Protein AF-0000000079719256 (afdb_homodimer)

Foldseek 3Di:
DDDDPLVVLLVLLLVLLVVQLVVLCCCLPPVLVPQVPPALLSSLVVLLVVLVVCPDPVNCCSLCVNLVSLVVNCVVCVVPDPQQNVLSVQLNVLSCVQAVVLCVPFQVVLSVVSNPDDSVPDDSVRSVVNCVVRNPRNSVSSVSNNVSSVSSSVSSVSSVVVCVVVVPD/DDDDPLVVLLVLLLVLLVVQLVVLCCCLPPVLVPQVPPALLSSLVVLLVVVVVCPDPVNCCSLCVNLVSLVVNCVVCVVPDDQQNVLSVQLNVLSCVQAVVLCVVFQVVLSVVSNPDDSVPDDSVRSVVNCVVRNVRNSVSSVSNNVSSVSSSVSSVSSVVVCVVVVPD

Sequence (33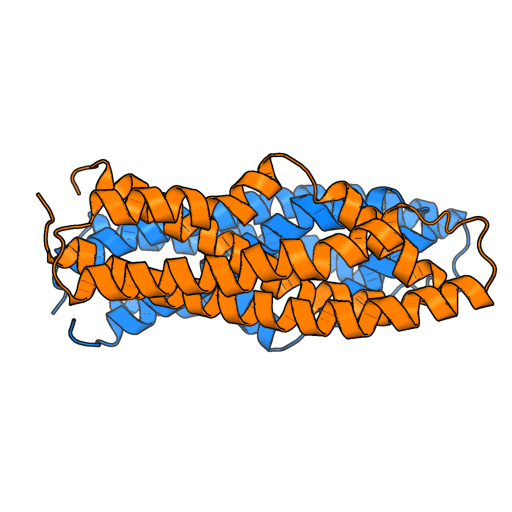8 aa):
MEITIENIGITALILLTGLSAGLCFTWSNAITPGIGRLNDPGYLMSFQQMNRAIINPLFLLVFFGPSIVGAINLYLFKNAPSPLIWPLILGIAIYFFGVVLVTIFGNVPLNEVLDKTDLNSASIEELRQLRERFEVKWNRLHLIRTLSSIISFLLLLIGLFQVSKYNIQMEITIENIGITALILLTGLSAGLCFTWSNAITPGIGRLNDPGYLMSFQQMNRAIINPLFLLVFFGPSIVGAINLYLFKNAPSPLIWPLILGIAIYFFGVVLVTIFGNVPLNEVLDKTDLNSASIEELRQLRERFEVKWNRLHLIRTLSSIISFLLLLIGLFQVSKYNIQ

Nearest PDB structures (foldseek):
  8w6e-assembly1_A  TM=5.515E-01  e=3.244E-01  artificial sequences
  5gtm-assembly1_A  TM=2.449E-01  e=1.627E+00  Homo sapiens
  6h2d-assembly1_R  TM=2.480E-01  e=3.161E+00  Aeromonas hydrophila subsp. hydrophila AL09-71
  3ljb-assembly1_A  TM=2.211E-01  e=4.201E+00  Homo sapiens
  8w6e-assembly1_A  TM=5.523E-01  e=5.847E-01  artificial sequences

Organism: NCBI:txid616991

Solvent-accessible surface area (backbone atoms only — not comparable to full-atom values): 16582 Å² total; per-residue (Å²): 129,85,87,42,70,64,57,51,40,52,50,51,26,49,52,24,28,21,31,35,20,6,32,37,42,37,42,68,53,14,46,53,61,7,32,61,71,45,56,56,67,54,28,51,52,43,50,43,33,22,57,59,39,36,70,42,72,70,43,49,46,34,63,51,31,26,48,56,44,30,56,52,42,50,62,74,39,64,86,47,58,66,78,30,38,48,33,42,52,51,17,36,48,35,29,36,57,33,30,51,47,42,35,66,73,45,46,46,57,54,49,50,56,54,62,70,51,61,71,88,78,50,50,74,65,54,42,47,53,50,46,66,70,37,51,62,58,45,50,54,55,45,49,45,24,24,53,24,23,45,52,16,35,51,32,37,53,58,17,50,48,38,50,33,60,56,59,76,123,129,86,88,42,72,63,58,50,40,53,50,51,25,49,52,25,28,20,31,35,20,7,32,36,40,36,41,67,54,14,44,53,60,6,31,62,72,44,56,56,68,54,29,52,52,41,50,43,32,21,56,59,39,36,68,42,72,68,44,51,47,34,64,51,30,27,48,56,43,32,54,52,42,49,62,75,38,64,85,49,58,66,78,31,37,50,33,42,53,52,17,38,48,37,29,38,56,33,33,52,46,42,34,66,74,46,46,45,58,54,50,50,55,54,61,71,49,62,71,89,78,48,51,74,66,53,41,47,52,49,46,65,70,38,52,62,58,45,49,54,56,45,48,45,25,23,53,24,23,46,52,17,35,52,31,38,54,56,17,50,49,37,52,32,60,56,60,78,124

Secondary structure (DSSP, 8-state):
----HHHHHHHHHHHHHHHHHHHHHHIIIIIHHHHTTS-HHHHHHHHHHHHHHH-SHHHHHHHHHHHHHHHHHHHHTTTS-HHHHHHHHHHHHHHIIIIIIHIIIIIHHHHHHHHHS-TTT--HHHHHHHHHHHHHHHHHHHHHHHHHHHHHHHHHHHHHHHHHHTT--/----HHHHHHHHHHHHHHHHHHHHHHIIIIIHHHHTTS-HHHHHHHHHHHHHHH-SHHHHHHHHHHHHHHHHHHHHTTTS-HHHHHHHHHHHHHHIIIIIIHIIIIIHHHHHHHHHS-TTT--HHHHHHHHHHHHHHHHHHHHHHHHHHHHHHHHHHHHHHHHHHTT--

pLDDT: mean 95.0, std 9.0, range [42.38, 98.94]

Structure (mmCIF, N/CA/C/O backbone):
data_AF-0000000079719256-model_v1
#
loop_
_entity.id
_entity.type
_entity.pdbx_description
1 polymer 'Membrane protein'
#
loop_
_atom_site.group_PDB
_atom_site.id
_atom_site.type_symbol
_atom_site.label_atom_id
_atom_site.label_alt_id
_atom_site.label_comp_id
_atom_site.label_asym_id
_atom_site.label_entity_id
_atom_site.label_seq_id
_atom_site.pdbx_PDB_ins_code
_atom_site.Cartn_x
_atom_site.Cartn_y
_atom_site.Cartn_z
_atom_site.occupancy
_atom_site.B_iso_or_equiv
_atom_site.auth_seq_id
_atom_site.auth_comp_id
_atom_site.auth_asym_id
_atom_site.auth_atom_id
_atom_site.pdbx_PDB_model_num
ATOM 1 N N . MET A 1 1 ? 4.227 21.359 20.156 1 56.03 1 MET A N 1
ATOM 2 C CA . MET A 1 1 ? 2.795 21.203 19.906 1 56.03 1 MET A CA 1
ATOM 3 C C . MET A 1 1 ? 2.115 20.438 21.031 1 56.03 1 MET A C 1
ATOM 5 O O . MET A 1 1 ? 2.617 19.406 21.484 1 56.03 1 MET A O 1
ATOM 9 N N . GLU A 1 2 ? 1.204 21.047 21.703 1 67.06 2 GLU A N 1
ATOM 10 C CA . GLU A 1 2 ? 0.443 20.328 22.734 1 67.06 2 GLU A CA 1
ATOM 11 C C . GLU A 1 2 ? -0.295 19.141 22.141 1 67.06 2 GLU A C 1
ATOM 13 O O . GLU A 1 2 ? -0.839 19.219 21.047 1 67.06 2 GLU A O 1
ATOM 18 N N . ILE A 1 3 ? 0.015 17.984 22.688 1 80.06 3 ILE A N 1
ATOM 19 C CA . ILE A 1 3 ? -0.66 16.75 22.281 1 80.06 3 ILE A CA 1
ATOM 20 C C . ILE A 1 3 ? -2.104 16.766 22.781 1 80.06 3 ILE A C 1
ATOM 22 O O . ILE A 1 3 ? -2.354 16.766 23.984 1 80.06 3 ILE A O 1
ATOM 26 N N . THR A 1 4 ? -3.037 16.984 21.891 1 86.75 4 THR A N 1
ATOM 27 C CA . THR A 1 4 ? -4.465 16.938 22.188 1 86.75 4 THR A CA 1
ATOM 28 C C . THR A 1 4 ? -5.117 15.719 21.547 1 86.75 4 THR A C 1
ATOM 30 O O . THR A 1 4 ? -4.504 15.047 20.719 1 86.75 4 THR A O 1
ATOM 33 N N . ILE A 1 5 ? -6.277 15.414 22 1 91.06 5 ILE A N 1
ATOM 34 C CA . ILE A 1 5 ? -7.031 14.297 21.453 1 91.06 5 ILE A CA 1
ATOM 35 C C . ILE A 1 5 ? -7.336 14.555 19.984 1 91.06 5 ILE A C 1
ATOM 37 O O . ILE A 1 5 ? -7.355 13.633 19.172 1 91.06 5 ILE A O 1
ATOM 41 N N . GLU A 1 6 ? -7.531 15.797 19.625 1 88.62 6 GLU A N 1
ATOM 42 C CA . GLU A 1 6 ? -7.793 16.188 18.25 1 88.62 6 GLU A CA 1
ATOM 43 C C . GLU A 1 6 ? -6.582 15.922 17.359 1 88.62 6 GLU A C 1
ATOM 45 O O . GLU A 1 6 ? -6.719 15.406 16.25 1 88.62 6 GLU A O 1
ATOM 50 N N . ASN A 1 7 ? -5.395 16.234 17.891 1 87.56 7 ASN A N 1
ATOM 51 C CA . ASN A 1 7 ? -4.168 16 17.125 1 87.56 7 ASN A CA 1
ATOM 52 C C . ASN A 1 7 ? -3.891 14.516 16.938 1 87.56 7 ASN A C 1
ATOM 54 O O . ASN A 1 7 ? -3.473 14.094 15.859 1 87.56 7 ASN A O 1
ATOM 58 N N . ILE A 1 8 ? -4.16 13.836 17.938 1 92.38 8 ILE A N 1
ATOM 59 C CA . ILE A 1 8 ? -3.959 12.391 17.891 1 92.38 8 ILE A CA 1
ATOM 60 C C . ILE A 1 8 ? -4.949 11.766 16.906 1 92.38 8 ILE A C 1
ATOM 62 O O . ILE A 1 8 ? -4.574 10.914 16.094 1 92.38 8 ILE A O 1
ATOM 66 N N . GLY A 1 9 ? -6.191 12.227 17.031 1 93.88 9 GLY A N 1
ATOM 67 C CA . GLY A 1 9 ? -7.234 11.703 16.156 1 93.88 9 GLY A CA 1
ATOM 68 C C . GLY A 1 9 ? -6.965 11.945 14.68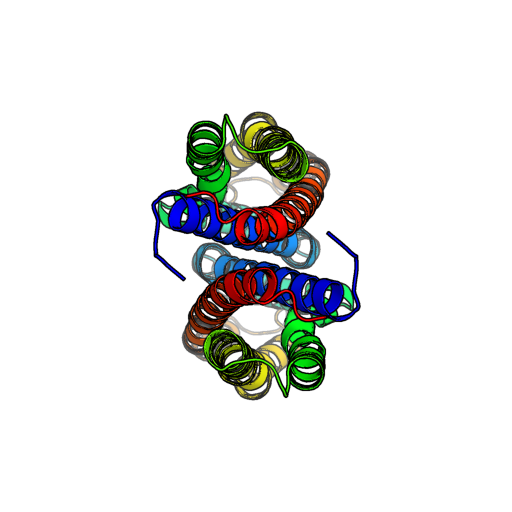8 1 93.88 9 GLY A C 1
ATOM 69 O O . GLY A 1 9 ? -7.078 11.023 13.867 1 93.88 9 GLY A O 1
ATOM 70 N N . ILE A 1 10 ? -6.586 13.133 14.352 1 93.56 10 ILE A N 1
ATOM 71 C CA . ILE A 1 10 ? -6.391 13.477 12.953 1 93.56 10 ILE A CA 1
ATOM 72 C C . ILE A 1 10 ? -5.129 12.789 12.422 1 93.56 10 ILE A C 1
ATOM 74 O O . ILE A 1 10 ? -5.074 12.398 11.258 1 93.56 10 ILE A O 1
ATOM 78 N N . THR A 1 11 ? -4.109 12.695 13.281 1 94.31 11 THR A N 1
ATOM 79 C CA . THR A 1 11 ? -2.9 11.977 12.891 1 94.31 11 THR A CA 1
ATOM 80 C C . THR A 1 11 ? -3.213 10.523 12.578 1 94.31 11 THR A C 1
ATOM 82 O O . THR A 1 11 ? -2.773 9.992 11.555 1 94.31 11 THR A O 1
ATOM 85 N N . ALA A 1 12 ? -3.969 9.898 13.453 1 97.19 12 ALA A N 1
ATOM 86 C CA . ALA A 1 12 ? -4.355 8.508 13.242 1 97.19 12 ALA A CA 1
ATOM 87 C C . ALA A 1 12 ? -5.168 8.352 11.961 1 97.19 12 ALA A C 1
ATOM 89 O O . ALA A 1 12 ? -4.969 7.391 11.211 1 97.19 12 ALA A O 1
ATOM 90 N N . LEU A 1 13 ? -6.059 9.289 11.75 1 98.25 13 LEU A N 1
ATOM 91 C CA . LEU A 1 13 ? -6.902 9.258 10.562 1 98.25 13 LEU A CA 1
ATOM 92 C C . LEU A 1 13 ? -6.062 9.336 9.297 1 98.25 13 LEU A C 1
ATOM 94 O O . LEU A 1 13 ? -6.246 8.539 8.375 1 98.25 13 LEU A O 1
ATOM 98 N N . ILE A 1 14 ? -5.129 10.211 9.234 1 98.19 14 ILE A N 1
ATOM 99 C CA . ILE A 1 14 ? -4.316 10.422 8.039 1 98.19 14 ILE A CA 1
ATOM 100 C C . ILE A 1 14 ? -3.344 9.258 7.867 1 98.19 14 ILE A C 1
ATOM 102 O O . ILE A 1 14 ? -3.119 8.789 6.746 1 98.19 14 ILE A O 1
ATOM 106 N N . LEU A 1 15 ? -2.826 8.773 8.961 1 98.5 15 LEU A N 1
ATOM 107 C CA . LEU A 1 15 ? -1.933 7.617 8.914 1 98.5 15 LEU A CA 1
ATOM 108 C C . LEU A 1 15 ? -2.641 6.406 8.312 1 98.5 15 LEU A C 1
ATOM 110 O O . LEU A 1 15 ? -2.125 5.781 7.383 1 98.5 15 LEU A O 1
ATOM 114 N N . LEU A 1 16 ? -3.783 6.121 8.805 1 98.88 16 LEU A N 1
ATOM 115 C CA . LEU A 1 16 ? -4.52 4.945 8.352 1 98.88 16 LEU A CA 1
ATOM 116 C C . LEU A 1 16 ? -4.988 5.121 6.91 1 98.88 16 LEU A C 1
ATOM 118 O O . LEU A 1 16 ? -4.949 4.176 6.121 1 98.88 16 LEU A O 1
ATOM 122 N N . THR A 1 17 ? -5.41 6.316 6.594 1 98.94 17 THR A N 1
ATOM 123 C CA . THR A 1 17 ? -5.867 6.578 5.234 1 98.94 17 THR A CA 1
ATOM 124 C C . THR A 1 17 ? -4.711 6.461 4.246 1 98.94 17 THR A C 1
ATOM 126 O O . THR A 1 17 ? -4.871 5.91 3.154 1 98.94 17 THR A O 1
ATOM 129 N N . GLY A 1 18 ? -3.559 6.973 4.613 1 98.94 18 GLY A N 1
ATOM 130 C CA . GLY A 1 18 ? -2.389 6.863 3.758 1 98.94 18 GLY A CA 1
ATOM 131 C C . GLY A 1 18 ? -1.945 5.43 3.529 1 98.94 18 GLY A C 1
ATOM 132 O O . GLY A 1 18 ? -1.622 5.047 2.402 1 98.94 18 GLY A O 1
ATOM 133 N N . LEU A 1 19 ? -1.936 4.66 4.559 1 98.94 19 LEU A N 1
ATOM 134 C CA . LEU A 1 19 ? -1.592 3.248 4.43 1 98.94 19 LEU A CA 1
ATOM 135 C C . LEU A 1 19 ? -2.578 2.529 3.516 1 98.94 19 LEU A C 1
ATOM 137 O O . LEU A 1 19 ? -2.178 1.72 2.678 1 98.94 19 LEU A O 1
ATOM 141 N N . SER A 1 20 ? -3.83 2.889 3.658 1 98.94 20 SER A N 1
ATOM 142 C CA . SER A 1 20 ? -4.859 2.26 2.838 1 98.94 20 SER A CA 1
ATOM 143 C C . SER A 1 20 ? -4.734 2.676 1.377 1 98.94 20 SER A C 1
ATOM 145 O O . SER A 1 20 ? -4.949 1.866 0.473 1 98.94 20 SER A O 1
ATOM 147 N N . ALA A 1 21 ? -4.449 3.92 1.177 1 98.94 21 ALA A N 1
ATOM 148 C CA . ALA A 1 21 ? -4.246 4.398 -0.189 1 98.94 21 ALA A CA 1
ATOM 149 C C . ALA A 1 21 ? -3.07 3.684 -0.851 1 98.94 21 ALA A C 1
ATOM 151 O O . ALA A 1 21 ? -3.148 3.301 -2.02 1 98.94 21 ALA A O 1
ATOM 152 N N . GLY A 1 22 ? -2.01 3.48 -0.109 1 98.94 22 GLY A N 1
ATOM 153 C CA . GLY A 1 22 ? -0.878 2.723 -0.621 1 98.94 22 GLY A CA 1
ATOM 154 C C . GLY A 1 22 ? -1.21 1.269 -0.9 1 98.94 22 GLY A C 1
ATOM 155 O O . GLY A 1 22 ? -0.711 0.688 -1.865 1 98.94 22 GLY A O 1
ATOM 156 N N . LEU A 1 23 ? -1.979 0.734 -0.035 1 98.88 23 LEU A N 1
ATOM 157 C CA . LEU A 1 23 ? -2.439 -0.636 -0.228 1 98.88 23 LEU A CA 1
ATOM 158 C C . LEU A 1 23 ? -3.223 -0.768 -1.531 1 98.88 23 LEU A C 1
ATOM 160 O O . LEU A 1 23 ? -2.947 -1.659 -2.338 1 98.88 23 LEU A O 1
ATOM 164 N N . CYS A 1 24 ? -4.168 0.131 -1.755 1 98.94 24 CYS A N 1
ATOM 165 C CA . CYS A 1 24 ? -4.965 0.093 -2.977 1 98.94 24 CYS A CA 1
ATOM 166 C C . CYS A 1 24 ? -4.098 0.348 -4.203 1 98.94 24 CYS A C 1
ATOM 168 O O . CYS A 1 24 ? -4.242 -0.328 -5.223 1 98.94 24 CYS A O 1
ATOM 170 N N . PHE A 1 25 ? -3.217 1.257 -4.074 1 98.94 25 PHE A N 1
ATOM 171 C CA . PHE A 1 25 ? -2.279 1.556 -5.148 1 98.94 25 PHE A CA 1
ATOM 172 C C . PHE A 1 25 ? -1.471 0.318 -5.523 1 98.94 25 PHE A C 1
ATOM 174 O O . PHE A 1 25 ? -1.259 0.041 -6.703 1 98.94 25 PHE A O 1
ATOM 181 N N . THR A 1 26 ? -1.037 -0.415 -4.559 1 98.81 26 THR A N 1
ATOM 182 C CA . THR A 1 26 ? -0.184 -1.58 -4.766 1 98.81 26 THR A CA 1
ATOM 183 C C . THR A 1 26 ? -0.924 -2.658 -5.555 1 98.81 26 THR A C 1
ATOM 185 O O . THR A 1 26 ? -0.369 -3.246 -6.484 1 98.81 26 THR A O 1
ATOM 188 N N . TRP A 1 27 ? -2.158 -2.902 -5.18 1 98.81 27 TRP A N 1
ATOM 189 C CA . TRP A 1 27 ? -2.936 -3.906 -5.898 1 98.81 27 TRP A CA 1
ATOM 190 C C . TRP A 1 27 ? -3.115 -3.514 -7.359 1 98.81 27 TRP A C 1
ATOM 192 O O . TRP A 1 27 ? -2.896 -4.328 -8.258 1 98.81 27 TRP A O 1
ATOM 202 N N . SER A 1 28 ? -3.389 -2.268 -7.609 1 98.56 28 SER A N 1
ATOM 203 C CA . SER A 1 28 ? -3.646 -1.774 -8.961 1 98.56 28 SER A CA 1
ATOM 204 C C . SER A 1 28 ? -2.361 -1.703 -9.773 1 98.56 28 SER A C 1
ATOM 206 O O . SER A 1 28 ? -2.371 -1.959 -10.984 1 98.56 28 SER A O 1
ATOM 208 N N . ASN A 1 29 ? -1.306 -1.373 -9.117 1 98.31 29 ASN A N 1
ATOM 209 C CA . ASN A 1 29 ? -0.072 -1.057 -9.828 1 98.31 29 ASN A CA 1
ATOM 210 C C . ASN A 1 29 ? 0.787 -2.299 -10.039 1 98.31 29 ASN A C 1
ATOM 212 O O . ASN A 1 29 ? 1.553 -2.371 -11.008 1 98.31 29 ASN A O 1
ATOM 216 N N . ALA A 1 30 ? 0.627 -3.264 -9.172 1 98.62 30 ALA A N 1
ATOM 217 C CA . ALA A 1 30 ? 1.63 -4.328 -9.203 1 98.62 30 ALA A CA 1
ATOM 218 C C . ALA A 1 30 ? 0.973 -5.703 -9.156 1 98.62 30 ALA A C 1
ATOM 220 O O . ALA A 1 30 ? 1.305 -6.582 -9.953 1 98.62 30 ALA A O 1
ATOM 221 N N . ILE A 1 31 ? 0.006 -5.898 -8.258 1 98.88 31 ILE A N 1
ATOM 222 C CA . ILE A 1 31 ? -0.461 -7.246 -7.949 1 98.88 31 ILE A CA 1
ATOM 223 C C . ILE A 1 31 ? -1.306 -7.773 -9.109 1 98.88 31 ILE A C 1
ATOM 225 O O . ILE A 1 31 ? -0.951 -8.773 -9.734 1 98.88 31 ILE A O 1
ATOM 229 N N . THR A 1 32 ? -2.357 -7.059 -9.453 1 98.81 32 THR A N 1
ATOM 230 C CA . THR A 1 32 ? -3.275 -7.582 -10.461 1 98.81 32 THR A CA 1
ATOM 231 C C . THR A 1 32 ? -2.621 -7.59 -11.844 1 98.81 32 THR A C 1
ATOM 233 O O . THR A 1 32 ? -2.76 -8.555 -12.594 1 98.81 32 THR A O 1
ATOM 236 N N . PRO A 1 33 ? -1.841 -6.535 -12.188 1 98.75 33 PRO A N 1
ATOM 237 C CA . PRO A 1 33 ? -1.154 -6.664 -13.477 1 98.75 33 PRO A CA 1
ATOM 238 C C . PRO A 1 33 ? -0.089 -7.758 -13.469 1 98.75 33 PRO A C 1
ATOM 240 O O . PRO A 1 33 ? 0.192 -8.359 -14.516 1 98.75 33 PRO A O 1
ATOM 243 N N . GLY A 1 34 ? 0.511 -8.016 -12.32 1 98.81 34 GLY A N 1
ATOM 244 C CA . GLY A 1 34 ? 1.536 -9.039 -12.219 1 98.81 34 GLY A CA 1
ATOM 245 C C . GLY A 1 34 ? 0.989 -10.445 -12.367 1 98.81 34 GLY A C 1
ATOM 246 O O . GLY A 1 34 ? 1.296 -11.141 -13.344 1 98.81 34 GLY A O 1
ATOM 247 N N . ILE A 1 35 ? 0.041 -10.758 -11.516 1 98.81 35 ILE A N 1
ATOM 248 C CA . ILE A 1 35 ? -0.479 -12.117 -11.57 1 98.81 35 ILE A CA 1
ATOM 249 C C . ILE A 1 35 ? -1.424 -12.258 -12.766 1 98.81 35 ILE A C 1
ATOM 251 O O . ILE A 1 35 ? -1.753 -13.375 -13.172 1 98.81 35 ILE A O 1
ATOM 255 N N . GLY A 1 36 ? -1.845 -11.133 -13.312 1 98.75 36 GLY A N 1
ATOM 256 C CA . GLY A 1 36 ? -2.639 -11.18 -14.531 1 98.75 36 GLY A CA 1
ATOM 257 C C . GLY A 1 36 ? -1.919 -11.836 -15.688 1 98.75 36 GLY A C 1
ATOM 258 O O . GLY A 1 36 ? -2.553 -12.281 -16.641 1 98.75 36 GLY A O 1
ATOM 259 N N . ARG A 1 37 ? -0.641 -12 -15.594 1 98.31 37 ARG A N 1
ATOM 260 C CA . ARG A 1 37 ? 0.177 -12.578 -16.656 1 98.31 37 ARG A CA 1
ATOM 261 C C . ARG A 1 37 ? 0.294 -14.094 -16.5 1 98.31 37 ARG A C 1
ATOM 263 O O . ARG A 1 37 ? 0.812 -14.773 -17.391 1 98.31 37 ARG A O 1
ATOM 270 N N . LEU A 1 38 ? -0.234 -14.609 -15.43 1 98.56 38 LEU A N 1
ATOM 271 C CA . LEU A 1 38 ? -0.186 -16.047 -15.188 1 98.56 38 LEU A CA 1
ATOM 272 C C . LEU A 1 38 ? -1.325 -16.75 -15.914 1 98.56 38 LEU A C 1
ATOM 274 O O . LEU A 1 38 ? -2.273 -16.109 -16.375 1 98.56 38 LEU A O 1
ATOM 278 N N . ASN A 1 39 ? -1.174 -18.109 -16.016 1 98.31 39 ASN A N 1
ATOM 279 C CA . ASN A 1 39 ? -2.312 -18.891 -16.5 1 98.31 39 ASN A CA 1
ATOM 280 C C . ASN A 1 39 ? -3.465 -18.875 -15.5 1 98.31 39 ASN A C 1
ATOM 282 O O . ASN A 1 39 ? -3.33 -18.344 -14.398 1 98.31 39 ASN A O 1
ATOM 286 N N . ASP A 1 40 ? -4.574 -19.406 -15.875 1 98.62 40 ASP A N 1
ATOM 287 C CA . ASP A 1 40 ? -5.789 -19.297 -15.07 1 98.62 40 ASP A CA 1
ATOM 288 C C . ASP A 1 40 ? -5.57 -19.875 -13.672 1 98.62 40 ASP A C 1
ATOM 290 O O . ASP A 1 40 ? -5.879 -19.219 -12.672 1 98.62 40 ASP A O 1
ATOM 294 N N . PRO A 1 41 ? -4.969 -21.078 -13.562 1 98.12 41 PRO A N 1
ATOM 295 C CA . PRO A 1 41 ? -4.75 -21.594 -12.211 1 98.12 41 PRO A CA 1
ATOM 296 C C . PRO A 1 41 ? -3.816 -20.719 -11.391 1 98.12 41 PRO A C 1
ATOM 298 O O . PRO A 1 41 ? -4.066 -20.484 -10.203 1 98.12 41 PRO A O 1
ATOM 301 N N . GLY A 1 42 ? -2.744 -20.281 -12 1 98.44 42 GLY A N 1
ATOM 302 C CA . GLY A 1 42 ? -1.794 -19.422 -11.305 1 98.44 42 GLY A CA 1
ATOM 303 C C . GLY A 1 42 ? -2.406 -18.141 -10.805 1 98.44 42 GLY A C 1
ATOM 304 O O . GLY A 1 42 ? -2.166 -17.734 -9.664 1 98.44 42 GLY A O 1
ATOM 305 N N . TYR A 1 43 ? -3.184 -17.531 -11.672 1 98.88 43 TYR A N 1
ATOM 306 C CA . TYR A 1 43 ? -3.869 -16.297 -11.312 1 98.88 43 TYR A CA 1
ATOM 307 C C . TYR A 1 43 ? -4.805 -16.516 -10.133 1 98.88 43 TYR A C 1
ATOM 309 O O . TYR A 1 43 ? -4.73 -15.812 -9.125 1 98.88 43 TYR A O 1
ATOM 317 N N . LEU A 1 44 ? -5.621 -17.469 -10.258 1 98.88 44 LEU A N 1
ATOM 318 C CA . LEU A 1 44 ? -6.688 -17.688 -9.281 1 98.88 44 LEU A CA 1
ATOM 319 C C . LEU A 1 44 ? -6.113 -18.156 -7.949 1 98.88 44 LEU A C 1
ATOM 321 O O . LEU A 1 44 ? -6.551 -17.703 -6.887 1 98.88 44 LEU A O 1
ATOM 325 N N . MET A 1 45 ? -5.098 -19.031 -8 1 98.75 45 MET A N 1
ATOM 326 C CA . MET A 1 45 ? -4.512 -19.547 -6.766 1 98.75 45 MET A CA 1
ATOM 327 C C . MET A 1 45 ? -3.764 -18.438 -6.02 1 98.75 45 MET A C 1
ATOM 329 O O . MET A 1 45 ? -3.861 -18.344 -4.797 1 98.75 45 MET A O 1
ATOM 333 N N . SER A 1 46 ? -3.037 -17.688 -6.777 1 98.88 46 SER A N 1
ATOM 334 C CA . SER A 1 46 ? -2.318 -16.578 -6.156 1 98.88 46 SER A CA 1
ATOM 335 C C . SER A 1 46 ? -3.281 -15.594 -5.492 1 98.88 46 SER A C 1
ATOM 337 O O . SER A 1 46 ? -3.078 -15.195 -4.344 1 98.88 46 SER A O 1
ATOM 339 N N . PHE A 1 47 ? -4.328 -15.25 -6.215 1 98.88 47 PHE A N 1
ATOM 340 C CA . PHE A 1 47 ? -5.297 -14.289 -5.707 1 98.88 47 PHE A CA 1
ATOM 341 C C . PHE A 1 47 ? -6.016 -14.836 -4.48 1 98.88 47 PHE A C 1
ATOM 343 O O . PHE A 1 47 ? -6.172 -14.133 -3.477 1 98.88 47 PHE A O 1
ATOM 350 N N . GLN A 1 48 ? -6.418 -16.031 -4.57 1 98.81 48 GLN A N 1
ATOM 351 C CA . GLN A 1 48 ? -7.148 -16.672 -3.479 1 98.81 48 GLN A CA 1
ATOM 352 C C . GLN A 1 48 ? -6.316 -16.688 -2.199 1 98.81 48 GLN A C 1
ATOM 354 O O . GLN A 1 48 ? -6.816 -16.359 -1.123 1 98.81 48 GLN A O 1
ATOM 359 N N . GLN A 1 49 ? -5.074 -17.047 -2.311 1 98.81 49 GLN A N 1
ATOM 360 C CA . GLN A 1 49 ? -4.223 -17.141 -1.129 1 98.81 49 GLN A CA 1
ATOM 361 C C . GLN A 1 49 ? -3.916 -15.766 -0.554 1 98.81 49 GLN A C 1
ATOM 363 O O . GLN A 1 49 ? -3.875 -15.586 0.666 1 98.81 49 GLN A O 1
ATOM 368 N N . MET A 1 50 ? -3.705 -14.805 -1.408 1 98.75 50 MET A N 1
ATOM 369 C CA . MET A 1 50 ? -3.477 -13.445 -0.913 1 98.75 50 MET A CA 1
ATOM 370 C C . MET A 1 50 ? -4.723 -12.898 -0.226 1 98.75 50 MET A C 1
ATOM 372 O O . MET A 1 50 ? -4.625 -12.203 0.784 1 98.75 50 MET A O 1
ATOM 376 N N . ASN A 1 51 ? -5.844 -13.203 -0.825 1 98.31 51 ASN A N 1
ATOM 377 C CA . ASN A 1 51 ? -7.098 -12.766 -0.228 1 98.31 51 ASN A CA 1
ATOM 378 C C . ASN A 1 51 ? -7.312 -13.383 1.151 1 98.31 51 ASN A C 1
ATOM 380 O O . ASN A 1 51 ? -7.84 -12.727 2.053 1 98.31 51 ASN A O 1
ATOM 384 N N . ARG A 1 52 ? -6.973 -14.594 1.316 1 98.38 52 ARG A N 1
ATOM 385 C CA . ARG A 1 52 ? -7.086 -15.258 2.611 1 98.38 52 ARG A CA 1
ATOM 386 C C . ARG A 1 52 ? -6.09 -14.68 3.611 1 98.38 52 ARG A C 1
ATOM 388 O O . ARG A 1 52 ? -6.414 -14.508 4.789 1 98.38 52 ARG A O 1
ATOM 395 N N . ALA A 1 53 ? -4.938 -14.359 3.162 1 98.38 53 ALA A N 1
ATOM 396 C CA . ALA A 1 53 ? -3.887 -13.844 4.039 1 98.38 53 ALA A CA 1
ATOM 397 C C . ALA A 1 53 ? -4.188 -12.422 4.484 1 98.38 53 ALA A C 1
ATOM 399 O O . ALA A 1 53 ? -3.844 -12.031 5.602 1 98.38 53 ALA A O 1
ATOM 400 N N . ILE A 1 54 ? -4.77 -11.648 3.627 1 98.25 54 ILE A N 1
ATOM 401 C CA . ILE A 1 54 ? -4.926 -10.227 3.885 1 98.25 54 ILE A CA 1
ATOM 402 C C . ILE A 1 54 ? -5.953 -10.008 4.992 1 98.25 54 ILE A C 1
ATOM 404 O O . ILE A 1 54 ? -5.945 -8.969 5.66 1 98.25 54 ILE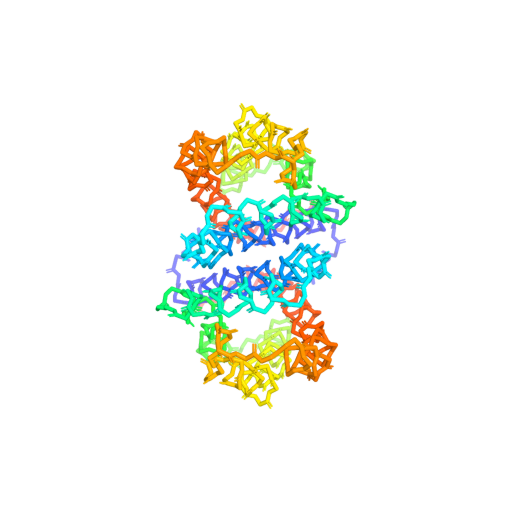 A O 1
ATOM 408 N N . ILE A 1 55 ? -6.871 -10.961 5.188 1 96.94 55 ILE A N 1
ATOM 409 C CA . ILE A 1 55 ? -7.914 -10.82 6.199 1 96.94 55 ILE A CA 1
ATOM 410 C C . ILE A 1 55 ? -7.332 -11.117 7.582 1 96.94 55 ILE A C 1
ATOM 412 O O . ILE A 1 55 ? -7.363 -12.258 8.039 1 96.94 55 ILE A O 1
ATOM 416 N N . ASN A 1 56 ? -6.867 -10.18 8.258 1 98.12 56 ASN A N 1
ATOM 417 C CA . ASN A 1 56 ? -6.309 -10.211 9.609 1 98.12 56 ASN A CA 1
ATOM 418 C C . ASN A 1 56 ? -6.555 -8.906 10.352 1 98.12 56 ASN A C 1
ATOM 420 O O . ASN A 1 56 ? -6.973 -7.914 9.75 1 98.12 56 ASN A O 1
ATOM 424 N N . PRO A 1 57 ? -6.383 -8.797 11.625 1 98 57 PRO A N 1
ATOM 425 C CA . PRO A 1 57 ? -6.75 -7.617 12.414 1 98 57 PRO A CA 1
ATOM 426 C C . PRO A 1 57 ? -6.004 -6.355 11.969 1 98 57 PRO A C 1
ATOM 428 O O . PRO A 1 57 ? -6.562 -5.258 12.016 1 98 57 PRO A O 1
ATOM 431 N N . LEU A 1 58 ? -4.734 -6.496 11.578 1 98.19 58 LEU A N 1
ATOM 432 C CA . LEU A 1 58 ? -3.959 -5.336 11.156 1 98.19 58 LEU A CA 1
ATOM 433 C C . LEU A 1 58 ? -4.535 -4.734 9.875 1 98.19 58 LEU A C 1
ATOM 435 O O . LEU A 1 58 ? -4.625 -3.512 9.742 1 98.19 58 LEU A O 1
ATOM 439 N N . PHE A 1 59 ? -4.879 -5.629 8.984 1 98.56 59 PHE A N 1
ATOM 440 C CA . PHE A 1 59 ? -5.523 -5.156 7.762 1 98.56 59 PHE A CA 1
ATOM 441 C C . PHE A 1 59 ? -6.855 -4.48 8.078 1 98.56 59 PHE A C 1
ATOM 443 O O . PHE A 1 59 ? -7.16 -3.418 7.535 1 98.56 59 PHE A O 1
ATOM 450 N N . LEU A 1 60 ? -7.676 -5.102 8.914 1 98.38 60 LEU A N 1
ATOM 451 C CA . LEU A 1 60 ? -8.984 -4.555 9.242 1 98.38 60 LEU A CA 1
ATOM 452 C C . LEU A 1 60 ? -8.852 -3.168 9.867 1 98.38 60 LEU A C 1
ATOM 454 O O . LEU A 1 60 ? -9.641 -2.27 9.562 1 98.38 60 LEU A O 1
ATOM 458 N N . LEU A 1 61 ? -7.906 -2.977 10.68 1 98.62 61 LEU A N 1
ATOM 459 C CA . LEU A 1 61 ? -7.648 -1.681 11.297 1 98.62 61 LEU A CA 1
ATOM 460 C C . LEU A 1 61 ? -7.262 -0.646 10.242 1 98.62 61 LEU A C 1
ATOM 462 O O . LEU A 1 61 ? -7.809 0.46 10.227 1 98.62 61 LEU A O 1
ATOM 466 N N . VAL A 1 62 ? -6.328 -1.018 9.383 1 98.81 62 VAL A N 1
ATOM 467 C CA . VAL A 1 62 ? -5.793 -0.087 8.391 1 98.81 62 VAL A CA 1
ATOM 468 C C . VAL A 1 62 ? -6.871 0.266 7.375 1 98.81 62 VAL A C 1
ATOM 470 O O . VAL A 1 62 ? -7.016 1.429 6.988 1 98.81 62 VAL A O 1
ATOM 473 N N . PHE A 1 63 ? -7.656 -0.739 6.98 1 98.81 63 PHE A N 1
ATOM 474 C CA . PHE A 1 63 ? -8.555 -0.582 5.84 1 98.81 63 PHE A CA 1
ATOM 475 C C . PHE A 1 63 ? -9.883 0.028 6.277 1 98.81 63 PHE A C 1
ATOM 477 O O . PHE A 1 63 ? -10.445 0.872 5.574 1 98.81 63 PHE A O 1
ATOM 484 N N . PHE A 1 64 ? -10.422 -0.311 7.445 1 98.56 64 PHE A N 1
ATOM 485 C CA . PHE A 1 64 ? -11.711 0.197 7.898 1 98.56 64 PHE A CA 1
ATOM 486 C C . PHE A 1 64 ? -11.523 1.295 8.938 1 98.56 64 PHE A C 1
ATOM 488 O O . PHE A 1 64 ? -12.453 2.061 9.211 1 98.56 64 PHE A O 1
ATOM 495 N N . GLY A 1 65 ? -10.344 1.392 9.453 1 98.69 65 GLY A N 1
ATOM 496 C CA . GLY A 1 65 ? -10.008 2.367 10.477 1 98.69 65 GLY A CA 1
ATOM 497 C C . GLY A 1 65 ? -10.305 3.797 10.055 1 98.69 65 GLY A C 1
ATOM 498 O O . GLY A 1 65 ? -10.859 4.57 10.836 1 98.69 65 GLY A O 1
ATOM 499 N N . PRO A 1 66 ? -9.953 4.148 8.859 1 98.81 66 PRO A N 1
ATOM 500 C CA . PRO A 1 66 ? -10.188 5.535 8.438 1 98.81 66 PRO A CA 1
ATOM 501 C C . PRO A 1 66 ? -11.648 5.961 8.594 1 98.81 66 PRO A C 1
ATOM 503 O O . PRO A 1 66 ? -11.922 7.113 8.922 1 98.81 66 PRO A O 1
ATOM 506 N N . SER A 1 67 ? -12.555 5.027 8.328 1 98.56 67 SER A N 1
ATOM 507 C CA . SER A 1 67 ? -13.961 5.371 8.453 1 98.56 67 SER A CA 1
ATOM 508 C C . SER A 1 67 ? -14.359 5.539 9.922 1 98.56 67 SER A C 1
ATOM 510 O O . SER A 1 67 ? -15.078 6.48 10.273 1 98.56 67 SER A O 1
ATOM 512 N N . ILE A 1 68 ? -13.883 4.699 10.773 1 98.31 68 ILE A N 1
ATOM 513 C CA . ILE A 1 68 ? -14.227 4.738 12.188 1 98.31 68 ILE A CA 1
ATOM 514 C C . ILE A 1 68 ? -13.562 5.949 12.844 1 98.31 68 ILE A C 1
ATOM 516 O O . ILE A 1 68 ? -14.227 6.754 13.5 1 98.31 68 ILE A O 1
ATOM 520 N N . VAL A 1 69 ? -12.273 6.078 12.672 1 98.56 69 VAL A N 1
ATOM 521 C CA . VAL A 1 69 ? -11.523 7.207 13.219 1 98.56 69 VAL A CA 1
ATOM 522 C C . VAL A 1 69 ? -12.023 8.508 12.586 1 98.56 69 VAL A C 1
ATOM 524 O O . VAL A 1 69 ? -12.07 9.547 13.25 1 98.56 69 VAL A O 1
ATOM 527 N N . GLY A 1 70 ? -12.406 8.383 11.305 1 98.31 70 GLY A N 1
ATOM 528 C CA . GLY A 1 70 ? -12.992 9.531 10.633 1 98.31 70 GLY A CA 1
ATOM 529 C C . GLY A 1 70 ? -14.258 10.039 11.297 1 98.31 70 GLY A C 1
ATOM 530 O O . GLY A 1 70 ? -14.422 11.242 11.5 1 98.31 70 GLY A O 1
ATOM 531 N N . ALA A 1 71 ? -15.141 9.133 11.633 1 97.69 71 ALA A N 1
ATOM 532 C CA . ALA A 1 71 ? -16.375 9.508 12.312 1 97.69 71 ALA A CA 1
ATOM 533 C C . ALA A 1 71 ? -16.078 10.18 13.648 1 97.69 71 ALA A C 1
ATOM 535 O O . ALA A 1 71 ? -16.734 11.164 14.008 1 97.69 71 ALA A O 1
ATOM 536 N N . ILE A 1 72 ? -15.117 9.688 14.367 1 97.75 72 ILE A N 1
ATOM 537 C CA . ILE A 1 72 ? -14.703 10.266 15.641 1 97.75 72 ILE A CA 1
ATOM 538 C C . ILE A 1 72 ? -14.172 11.68 15.414 1 97.75 72 ILE A C 1
ATOM 540 O O . ILE A 1 72 ? -14.5 12.602 16.172 1 97.75 72 ILE A O 1
ATOM 544 N N . ASN A 1 73 ? -13.422 11.859 14.352 1 96.31 73 ASN A N 1
ATOM 545 C CA . ASN A 1 73 ? -12.852 13.164 14.062 1 96.31 73 ASN A CA 1
ATOM 546 C C . ASN A 1 73 ? -13.93 14.164 13.648 1 96.31 73 ASN A C 1
ATOM 548 O O . ASN A 1 73 ? -13.82 15.359 13.945 1 96.31 73 ASN A O 1
ATOM 552 N N . LEU A 1 74 ? -14.953 13.648 12.961 1 96.25 74 LEU A N 1
ATOM 553 C CA . LEU A 1 74 ? -16.047 14.555 12.625 1 96.25 74 LEU A CA 1
ATOM 554 C C . LEU A 1 74 ? -16.719 15.102 13.883 1 96.25 74 LEU A C 1
ATOM 556 O O . LEU A 1 74 ? -17.125 16.266 13.922 1 96.25 74 LEU A O 1
ATOM 560 N N . TYR A 1 75 ? -16.797 14.258 14.844 1 95.56 75 TYR A N 1
ATOM 561 C CA . TYR A 1 75 ? -17.359 14.703 16.109 1 95.56 75 TYR A CA 1
ATOM 562 C C . TYR A 1 75 ? -16.422 15.672 16.812 1 95.56 75 TYR A C 1
ATOM 564 O O . TYR A 1 75 ? -16.844 16.703 17.328 1 95.56 75 TYR A O 1
ATOM 572 N N . LEU A 1 76 ? -15.125 15.391 16.891 1 92.75 76 LEU A N 1
ATOM 573 C CA . LEU A 1 76 ? -14.125 16.203 17.578 1 92.75 76 LEU A CA 1
ATOM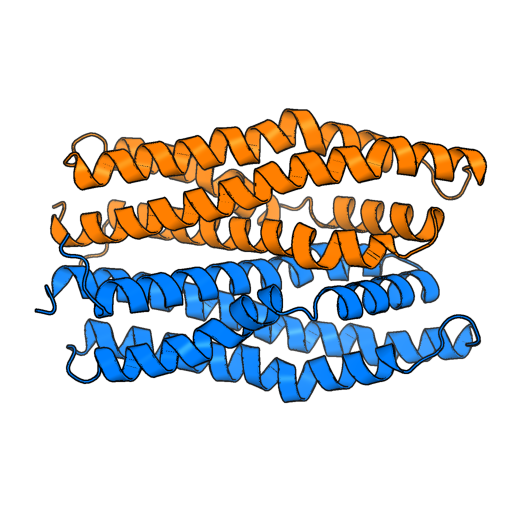 574 C C . LEU A 1 76 ? -14.016 17.578 16.938 1 92.75 76 LEU A C 1
ATOM 576 O O . LEU A 1 76 ? -13.75 18.562 17.625 1 92.75 76 LEU A O 1
ATOM 580 N N . PHE A 1 77 ? -14.289 17.625 15.609 1 91.62 77 PHE A N 1
ATOM 581 C CA . PHE A 1 77 ? -14.078 18.859 14.883 1 91.62 77 PHE A CA 1
ATOM 582 C C . PHE A 1 77 ? -15.406 19.453 14.422 1 91.62 77 PHE A C 1
ATOM 584 O O . PHE A 1 77 ? -15.445 20.234 13.469 1 91.62 77 PHE A O 1
ATOM 591 N N . LYS A 1 78 ? -16.453 19.109 15.023 1 91.88 78 LYS A N 1
ATOM 592 C CA . LYS A 1 78 ? -17.781 19.484 14.57 1 91.88 78 LYS A CA 1
ATOM 593 C C . LYS A 1 78 ? -17.969 21 14.578 1 91.88 78 LYS A C 1
ATOM 595 O O . LYS A 1 78 ? -18.766 21.531 13.812 1 91.88 78 LYS A O 1
ATOM 600 N N . ASN A 1 79 ? -17.219 21.781 15.438 1 91.19 79 ASN A N 1
ATOM 601 C CA . ASN A 1 79 ? -17.359 23.219 15.539 1 91.19 79 ASN A CA 1
ATOM 602 C C . ASN A 1 79 ? -16.203 23.953 14.867 1 91.19 79 ASN A C 1
ATOM 604 O O . ASN A 1 79 ? -16 25.141 15.078 1 91.19 79 ASN A O 1
ATOM 608 N N . ALA A 1 80 ? -15.43 23.172 14.156 1 88.88 80 ALA A N 1
ATOM 609 C CA . ALA A 1 80 ? -14.273 23.766 13.492 1 88.88 80 ALA A CA 1
ATOM 610 C C . ALA A 1 80 ? -14.719 24.641 12.312 1 88.88 80 ALA A C 1
ATOM 612 O O . ALA A 1 80 ? -15.812 24.453 11.773 1 88.88 80 ALA A O 1
ATOM 613 N N . PRO A 1 81 ? -13.906 25.641 11.945 1 89.38 81 PRO A N 1
ATOM 614 C CA . PRO A 1 81 ? -14.234 26.516 10.812 1 89.38 81 PRO A CA 1
ATOM 615 C C . PRO A 1 81 ? -14.32 25.75 9.492 1 89.38 81 PRO A C 1
ATOM 617 O O . PRO A 1 81 ? -13.805 24.625 9.383 1 89.38 81 PRO A O 1
ATOM 620 N N . SER A 1 82 ? -14.891 26.312 8.547 1 87.44 82 SER A N 1
ATOM 621 C CA . SER A 1 82 ? -15.234 25.703 7.266 1 87.44 82 SER A CA 1
ATOM 622 C C . SER A 1 82 ? -13.992 25.188 6.543 1 87.44 82 SER A C 1
ATOM 624 O O . SER A 1 82 ? -14.008 24.094 5.973 1 87.44 82 SER A O 1
ATOM 626 N N . PRO A 1 83 ? -12.953 25.953 6.555 1 85.56 83 PRO A N 1
ATOM 627 C CA . PRO A 1 83 ? -11.781 25.484 5.812 1 85.56 83 PRO A CA 1
ATOM 628 C C . PRO A 1 83 ? -11.211 24.188 6.363 1 85.56 83 PRO A C 1
ATOM 630 O O . PRO A 1 83 ? -10.484 23.469 5.656 1 85.56 83 PRO A O 1
ATOM 633 N N . LEU A 1 84 ? -11.602 23.859 7.547 1 85.75 84 LEU A N 1
ATOM 634 C CA . LEU A 1 84 ? -11.109 22.641 8.172 1 85.75 84 LEU A CA 1
ATOM 635 C C . LEU A 1 84 ? -12.141 21.516 8.055 1 85.75 84 LEU A C 1
ATOM 637 O O . LEU A 1 84 ? -11.82 20.406 7.625 1 85.75 84 LEU A O 1
ATOM 641 N N . ILE A 1 85 ? -13.359 21.859 8.352 1 91.44 85 ILE A N 1
ATOM 642 C CA . ILE A 1 85 ? -14.344 20.812 8.539 1 91.44 85 ILE A CA 1
ATOM 643 C C . ILE A 1 85 ? -14.742 20.219 7.188 1 91.44 85 ILE A C 1
ATOM 645 O O . ILE A 1 85 ? -15.016 19.016 7.078 1 91.44 85 ILE A O 1
ATOM 649 N N . TRP A 1 86 ? -14.711 20.953 6.125 1 93.38 86 TRP A N 1
ATOM 650 C CA . TRP A 1 86 ? -15.227 20.453 4.852 1 93.38 86 TRP A CA 1
ATOM 651 C C . TRP A 1 86 ? -14.242 19.469 4.219 1 93.38 86 TRP A C 1
ATOM 653 O O . TRP A 1 86 ? -14.641 18.406 3.742 1 93.38 86 TRP A O 1
ATOM 663 N N . PRO A 1 87 ? -12.922 19.828 4.188 1 94.19 87 PRO A N 1
ATOM 664 C CA . PRO A 1 87 ? -12 18.797 3.707 1 94.19 87 PRO A CA 1
ATOM 665 C C . PRO A 1 87 ? -12.078 17.516 4.52 1 94.19 87 PRO A C 1
ATOM 667 O O . PRO A 1 87 ? -11.93 16.422 3.965 1 94.19 87 PRO A O 1
ATOM 670 N N . LEU A 1 88 ? -12.32 17.609 5.773 1 95.56 88 LEU A N 1
ATOM 671 C CA . LEU A 1 88 ? -12.469 16.438 6.629 1 95.56 88 LEU A CA 1
ATOM 672 C C . LEU A 1 88 ? -13.711 15.641 6.246 1 95.56 88 LEU A C 1
ATOM 674 O O . LEU A 1 88 ? -13.633 14.43 6.039 1 95.56 88 LEU A O 1
ATOM 678 N N . ILE A 1 89 ? -14.812 16.328 6.125 1 97.38 89 ILE A N 1
ATOM 679 C CA . ILE A 1 89 ? -16.078 15.672 5.785 1 97.38 89 ILE A CA 1
ATOM 680 C C . ILE A 1 89 ? -15.953 14.992 4.426 1 97.38 89 ILE A C 1
ATOM 682 O O . ILE A 1 89 ? -16.297 13.812 4.281 1 97.38 89 ILE A O 1
ATOM 686 N N . LEU A 1 90 ? -15.438 15.664 3.449 1 98.06 90 LEU A N 1
ATOM 687 C CA . LEU A 1 90 ? -15.336 15.133 2.094 1 98.06 90 LEU A CA 1
ATOM 688 C C . LEU A 1 90 ? -14.367 13.961 2.039 1 98.06 90 LEU A C 1
ATOM 690 O O . LEU A 1 90 ? -14.641 12.953 1.395 1 98.06 90 LEU A O 1
ATOM 694 N N . GLY A 1 91 ? -13.18 14.164 2.719 1 98.5 91 GLY A N 1
ATOM 695 C CA . GLY A 1 91 ? -12.203 13.078 2.738 1 98.5 91 GLY A CA 1
ATOM 696 C C . GLY A 1 91 ? -12.75 11.805 3.348 1 98.5 91 GLY A C 1
ATOM 697 O O . GLY A 1 91 ? -12.594 10.719 2.775 1 98.5 91 GLY A O 1
ATOM 698 N N . ILE A 1 92 ? -13.422 11.945 4.441 1 98.62 92 ILE A N 1
ATOM 699 C CA . ILE A 1 92 ? -13.969 10.797 5.152 1 98.62 92 ILE A CA 1
ATOM 700 C C . ILE A 1 92 ? -15.109 10.172 4.34 1 98.62 92 ILE A C 1
ATOM 702 O O . ILE A 1 92 ? -15.211 8.953 4.238 1 98.62 92 ILE A O 1
ATOM 706 N N . ALA A 1 93 ? -15.945 10.992 3.725 1 98.81 93 ALA A N 1
ATOM 707 C CA . ALA A 1 93 ? -17.062 10.516 2.924 1 98.81 93 ALA A CA 1
ATOM 708 C C . ALA A 1 93 ? -16.578 9.75 1.693 1 98.81 93 ALA A C 1
ATOM 710 O O . ALA A 1 93 ? -17.094 8.68 1.369 1 98.81 93 ALA A O 1
ATOM 711 N N . ILE A 1 94 ? -15.594 10.305 1.026 1 98.94 94 ILE A N 1
ATOM 712 C CA . ILE A 1 94 ? -15.055 9.664 -0.173 1 98.94 94 ILE A CA 1
ATOM 713 C C . ILE A 1 94 ? -14.469 8.305 0.184 1 98.94 94 ILE A C 1
ATOM 715 O O . ILE A 1 94 ? -14.664 7.328 -0.543 1 98.94 94 ILE A O 1
ATOM 719 N N . TYR A 1 95 ? -13.766 8.273 1.293 1 98.94 95 TYR A N 1
ATOM 720 C CA . TYR A 1 95 ? -13.203 6.992 1.717 1 98.94 95 TYR A CA 1
ATOM 721 C C . TYR A 1 95 ? -14.312 5.988 2.029 1 98.94 95 TYR A C 1
ATOM 723 O O . TYR A 1 95 ? -14.25 4.836 1.592 1 98.94 95 TYR A O 1
ATOM 731 N N . PHE A 1 96 ? -15.289 6.438 2.76 1 98.88 96 PHE A N 1
ATOM 732 C CA . PHE A 1 96 ? -16.344 5.539 3.201 1 98.88 96 PHE A CA 1
ATOM 733 C C . PHE A 1 96 ? -17.141 5.008 2.01 1 98.88 96 PHE A C 1
ATOM 735 O O . PHE A 1 96 ? -17.328 3.799 1.876 1 98.88 96 PHE A O 1
ATOM 742 N N . PHE A 1 97 ? -17.516 5.805 1.132 1 98.88 97 PHE A N 1
ATOM 743 C CA . PHE A 1 97 ? -18.375 5.391 0.027 1 98.88 97 PHE A CA 1
ATOM 744 C C . PHE A 1 97 ? -17.547 4.754 -1.087 1 98.88 97 PHE A C 1
ATOM 746 O O . PHE A 1 97 ? -18 3.797 -1.725 1 98.88 97 PHE A O 1
ATOM 753 N N . GLY A 1 98 ? -16.375 5.277 -1.302 1 98.94 98 GLY A N 1
ATOM 754 C CA . GLY A 1 98 ? -15.602 4.848 -2.457 1 98.94 98 GLY A CA 1
ATOM 755 C C . GLY A 1 98 ? -14.695 3.666 -2.162 1 98.94 98 GLY A C 1
ATOM 756 O O . GLY A 1 98 ? -14.242 2.979 -3.082 1 98.94 98 GLY A O 1
ATOM 757 N N . VAL A 1 99 ? -14.391 3.467 -0.902 1 98.94 99 VAL A N 1
ATOM 758 C CA . VAL A 1 99 ? -13.508 2.359 -0.548 1 98.94 99 VAL A CA 1
ATOM 759 C C . VAL A 1 99 ? -14.289 1.308 0.238 1 98.94 99 VAL A C 1
ATOM 761 O O . VAL A 1 99 ? -14.461 0.178 -0.227 1 98.94 99 VAL A O 1
ATOM 764 N N . VAL A 1 100 ? -14.914 1.664 1.317 1 98.88 100 VAL A N 1
ATOM 765 C CA . VAL A 1 100 ? -15.523 0.708 2.234 1 98.88 100 VAL A CA 1
ATOM 766 C C . VAL A 1 100 ? -16.766 0.091 1.59 1 98.88 100 VAL A C 1
ATOM 768 O O . VAL A 1 100 ? -16.859 -1.132 1.472 1 98.88 100 VAL A O 1
ATOM 771 N N . LEU A 1 101 ? -17.625 0.867 1.102 1 98.88 101 LEU A N 1
ATOM 772 C CA . LEU A 1 101 ? -18.859 0.33 0.566 1 98.88 101 LEU A CA 1
ATOM 773 C C . LEU A 1 101 ? -18.625 -0.423 -0.737 1 98.88 101 LEU A C 1
ATOM 775 O O . LEU A 1 101 ? -19.25 -1.452 -0.994 1 98.88 101 LEU A O 1
ATOM 779 N N . VAL A 1 102 ? -17.719 0.144 -1.579 1 98.94 102 VAL A N 1
ATOM 780 C CA . VAL A 1 102 ? -17.359 -0.553 -2.809 1 98.94 102 VAL A CA 1
ATOM 781 C C . VAL A 1 102 ? -16.766 -1.921 -2.471 1 98.94 102 VAL A C 1
ATOM 783 O O . VAL A 1 102 ? -17.016 -2.902 -3.176 1 98.94 102 VAL A O 1
ATOM 786 N N . THR A 1 103 ? -16.031 -1.97 -1.412 1 98.88 103 THR A N 1
ATOM 787 C CA . THR A 1 103 ? -15.438 -3.232 -0.981 1 98.88 103 THR A CA 1
ATOM 788 C C . THR A 1 103 ? -16.516 -4.199 -0.503 1 98.88 103 THR A C 1
ATOM 790 O O . THR A 1 103 ? -16.609 -5.332 -0.985 1 98.88 103 THR A O 1
ATOM 793 N N . ILE A 1 104 ? -17.375 -3.75 0.373 1 98.62 104 ILE A N 1
ATOM 794 C CA . ILE A 1 104 ? -18.359 -4.605 1.032 1 98.62 104 ILE A CA 1
ATOM 795 C C . ILE A 1 104 ? -19.375 -5.113 0.009 1 98.62 104 ILE A C 1
ATOM 797 O O . ILE A 1 104 ? -19.734 -6.293 0.007 1 98.62 104 ILE A O 1
ATOM 801 N N . PHE A 1 105 ? -19.719 -4.301 -0.905 1 98.56 105 PHE A N 1
ATOM 802 C CA . PHE A 1 105 ? -20.812 -4.664 -1.793 1 98.56 105 PHE A CA 1
ATOM 803 C C . PHE A 1 105 ? -20.297 -5.121 -3.146 1 98.56 105 PHE A C 1
ATOM 805 O O . PHE A 1 105 ? -21.031 -5.676 -3.955 1 98.56 105 PHE A O 1
ATOM 812 N N . GLY A 1 106 ? -19.031 -4.91 -3.43 1 98.75 106 GLY A N 1
ATOM 813 C CA . GLY A 1 106 ? -18.469 -5.254 -4.73 1 98.75 106 GLY A CA 1
ATOM 814 C C . GLY A 1 106 ? -17.375 -6.305 -4.652 1 98.75 106 GLY A C 1
ATOM 815 O O . GLY A 1 106 ? -17.625 -7.484 -4.906 1 98.75 106 GLY A O 1
ATOM 816 N N . ASN A 1 107 ? -16.266 -5.973 -4.133 1 98.81 107 ASN A N 1
ATOM 817 C CA . ASN A 1 107 ? -15.078 -6.82 -4.18 1 98.81 107 ASN A CA 1
ATOM 818 C C . ASN A 1 107 ? -15.211 -8.016 -3.244 1 98.81 107 ASN A C 1
ATOM 820 O O . ASN A 1 107 ? -14.789 -9.125 -3.584 1 98.81 107 ASN A O 1
ATOM 824 N N . VAL A 1 108 ? -15.812 -7.77 -2.113 1 98.44 108 VAL A N 1
ATOM 825 C CA . VAL A 1 108 ? -15.883 -8.836 -1.118 1 98.44 108 VAL A CA 1
ATOM 826 C C . VAL A 1 108 ? -16.75 -9.977 -1.645 1 98.44 108 VAL A C 1
ATOM 828 O O . VAL A 1 108 ? -16.375 -11.148 -1.538 1 98.44 108 VAL A O 1
ATOM 831 N N . PRO A 1 109 ? -17.875 -9.742 -2.219 1 98.62 109 PRO A N 1
ATOM 832 C CA . PRO A 1 109 ? -18.656 -10.836 -2.799 1 98.62 109 PRO A CA 1
ATOM 833 C C . PRO A 1 109 ? -17.875 -11.625 -3.848 1 98.62 109 PRO A C 1
ATOM 835 O O . PRO A 1 109 ? -17.984 -12.852 -3.912 1 98.62 109 PRO A O 1
ATOM 838 N N . LEU A 1 110 ? -17.078 -11.023 -4.688 1 98.75 110 LEU A N 1
ATOM 839 C CA . LEU A 1 110 ? -16.25 -11.703 -5.668 1 98.75 110 LEU A CA 1
ATOM 840 C C . LEU A 1 110 ? -15.18 -12.547 -4.977 1 98.75 110 LEU A C 1
ATOM 842 O O . LEU A 1 110 ? -14.938 -13.688 -5.375 1 98.75 110 LEU A O 1
ATOM 846 N N . ASN A 1 111 ? -14.617 -11.984 -3.961 1 98.62 111 ASN A N 1
ATOM 847 C CA . ASN A 1 111 ? -13.617 -12.719 -3.189 1 98.62 111 ASN A CA 1
ATOM 848 C C . ASN A 1 111 ? -14.211 -13.984 -2.568 1 98.62 111 ASN A C 1
ATOM 850 O O . ASN A 1 111 ? -13.523 -15 -2.449 1 98.62 111 ASN A O 1
ATOM 854 N N . GLU A 1 112 ? -15.406 -13.852 -2.125 1 98.25 112 GLU A N 1
ATOM 855 C CA . GLU A 1 112 ? -16.078 -14.977 -1.473 1 98.25 112 GLU A CA 1
ATOM 856 C C . GLU A 1 112 ? -16.328 -16.109 -2.457 1 98.25 112 GLU A C 1
ATOM 858 O O . GLU A 1 112 ? -16.172 -17.281 -2.109 1 98.25 112 GLU A O 1
ATOM 863 N N . VAL A 1 113 ? -16.688 -15.781 -3.627 1 98 113 VAL A N 1
ATOM 864 C CA . VAL A 1 113 ? -16.875 -16.797 -4.66 1 98 113 VAL A CA 1
ATOM 865 C C . VAL A 1 113 ? -15.547 -17.516 -4.914 1 98 113 VAL A C 1
ATOM 867 O O . VAL A 1 113 ? -15.5 -18.75 -4.973 1 98 113 VAL A O 1
ATOM 870 N N . LEU A 1 114 ? -14.539 -16.75 -5.082 1 98.44 114 LEU A N 1
ATOM 871 C CA . LEU A 1 114 ? -13.211 -17.312 -5.32 1 98.44 114 LEU A CA 1
ATOM 872 C C . LEU A 1 114 ? -12.766 -18.172 -4.141 1 98.44 114 LEU A C 1
ATOM 874 O O . LEU A 1 114 ? -12.219 -19.25 -4.332 1 98.44 114 LEU A O 1
ATOM 878 N N . ASP A 1 115 ? -13.055 -17.703 -2.963 1 98.12 115 ASP A N 1
ATOM 879 C CA . ASP A 1 115 ? -12.617 -18.391 -1.748 1 98.12 115 ASP A CA 1
ATOM 880 C C . ASP A 1 115 ? -13.297 -19.734 -1.6 1 98.12 115 ASP A C 1
ATOM 882 O O . ASP A 1 115 ? -12.695 -20.688 -1.104 1 98.12 115 ASP A O 1
ATOM 886 N N . LYS A 1 116 ? -14.453 -19.844 -2.023 1 97.06 116 LYS A N 1
ATOM 887 C CA . LYS A 1 116 ? -15.258 -21.047 -1.824 1 97.06 116 LYS A CA 1
ATOM 888 C C . LYS A 1 116 ? -14.977 -22.078 -2.91 1 97.06 116 LYS A C 1
ATOM 890 O O . LYS A 1 116 ? -15.383 -23.234 -2.787 1 97.06 116 LYS A O 1
ATOM 895 N N . THR A 1 117 ? -14.297 -21.656 -3.906 1 97.5 117 THR A N 1
ATOM 896 C CA . THR A 1 117 ? -14.039 -22.562 -5.023 1 97.5 117 THR A CA 1
ATOM 897 C C . THR A 1 117 ? -12.836 -23.453 -4.723 1 97.5 117 THR A C 1
ATOM 899 O O . THR A 1 117 ? -11.805 -22.969 -4.246 1 97.5 117 THR A O 1
ATOM 902 N N . ASP A 1 118 ? -13 -24.734 -4.957 1 97.88 118 ASP A N 1
ATOM 903 C CA . ASP A 1 118 ? -11.867 -25.656 -4.91 1 97.88 118 ASP A CA 1
ATOM 904 C C . ASP A 1 118 ? -11.102 -25.641 -6.23 1 97.88 118 ASP A C 1
ATOM 906 O O . ASP A 1 118 ? -11.422 -26.406 -7.148 1 97.88 118 ASP A O 1
ATOM 910 N N . LEU A 1 119 ? -10.078 -24.984 -6.289 1 98 119 LEU A N 1
ATOM 911 C CA . LEU A 1 119 ? -9.336 -24.734 -7.52 1 98 119 LEU A CA 1
ATOM 912 C C . LEU A 1 119 ? -8.57 -25.984 -7.957 1 98 119 LEU A C 1
ATOM 914 O O . LEU A 1 119 ? -8.297 -26.156 -9.148 1 98 119 LEU A O 1
ATOM 918 N N . ASN A 1 120 ? -8.25 -26.797 -7.047 1 96 120 ASN A N 1
ATOM 919 C CA . ASN A 1 120 ? -7.457 -27.984 -7.359 1 96 120 ASN A CA 1
ATOM 920 C C . ASN A 1 120 ? -8.289 -29.047 -8.086 1 96 120 ASN A C 1
ATOM 922 O O . ASN A 1 120 ? -7.746 -29.844 -8.844 1 96 120 ASN A O 1
ATOM 926 N N . SER A 1 121 ? -9.57 -29.031 -7.887 1 97.38 121 SER A N 1
ATOM 927 C CA . SER A 1 121 ? -10.453 -30.031 -8.477 1 97.38 121 SER A CA 1
ATOM 928 C C . SER A 1 121 ? -11.195 -29.484 -9.688 1 97.38 121 SER A C 1
ATOM 930 O O . SER A 1 121 ? -11.883 -30.219 -10.398 1 97.38 121 SER A O 1
ATOM 932 N N . ALA A 1 122 ? -11.055 -28.219 -9.922 1 97.12 122 ALA A N 1
ATOM 933 C CA . ALA A 1 122 ? -11.773 -27.578 -11.008 1 97.12 122 ALA A CA 1
ATOM 934 C C . ALA A 1 122 ? -11.164 -27.922 -12.359 1 97.12 122 ALA A C 1
ATOM 936 O O . ALA A 1 122 ? -9.945 -28.062 -12.477 1 97.12 122 ALA A O 1
ATOM 937 N N . SER A 1 123 ? -12.008 -28.031 -13.398 1 97.75 123 SER A N 1
ATOM 938 C CA . SER A 1 123 ? -11.531 -28.25 -14.758 1 97.75 123 SER A CA 1
ATOM 939 C C . SER A 1 123 ? -10.914 -26.984 -15.344 1 97.75 123 SER A C 1
ATOM 941 O O . SER A 1 123 ? -11.133 -25.891 -14.82 1 97.75 123 SER A O 1
ATOM 943 N N . ILE A 1 124 ? -10.203 -27.156 -16.391 1 97.44 124 ILE A N 1
ATOM 944 C CA . ILE A 1 124 ? -9.57 -26.031 -17.094 1 97.44 124 ILE A CA 1
ATOM 945 C C . ILE A 1 124 ? -10.633 -25.031 -17.531 1 97.44 124 ILE A C 1
ATOM 947 O O . ILE A 1 124 ? -10.438 -23.812 -17.406 1 97.44 124 ILE A O 1
ATOM 951 N N . GLU A 1 125 ? -11.727 -25.547 -17.938 1 97.75 125 GLU A N 1
ATOM 952 C CA . GLU A 1 125 ? -12.812 -24.703 -18.422 1 97.75 125 GLU A CA 1
ATOM 953 C C . GLU A 1 125 ? -13.461 -23.938 -17.266 1 97.75 125 GLU A C 1
ATOM 955 O O . GLU A 1 125 ? -13.805 -22.766 -17.422 1 97.75 125 GLU A O 1
ATOM 960 N N . GLU A 1 126 ? -13.594 -24.562 -16.156 1 98 126 GLU A N 1
ATOM 961 C CA . GLU A 1 126 ? -14.172 -23.906 -14.984 1 98 126 GLU A CA 1
ATOM 962 C C . GLU A 1 126 ? -13.273 -22.781 -14.484 1 98 126 GLU A C 1
ATOM 964 O O . GLU A 1 126 ? -13.766 -21.734 -14.086 1 98 126 GLU A O 1
ATOM 969 N N . LEU A 1 127 ? -12.031 -23.078 -14.5 1 98.56 127 LEU A N 1
ATOM 970 C CA . LEU A 1 127 ? -11.078 -22.078 -14.062 1 98.56 127 LEU A CA 1
ATOM 971 C C . LEU A 1 127 ? -11.086 -20.875 -15 1 98.56 127 LEU A C 1
ATOM 973 O O . LEU A 1 127 ? -11.055 -19.719 -14.547 1 98.56 127 LEU A O 1
ATOM 977 N N . ARG A 1 128 ? -11.133 -21.156 -16.281 1 98.56 128 ARG A N 1
ATOM 978 C CA . ARG A 1 128 ? -11.188 -20.078 -17.266 1 98.56 128 ARG A CA 1
ATOM 979 C C . ARG A 1 128 ? -12.43 -19.219 -17.078 1 98.56 128 ARG A C 1
ATOM 981 O O . ARG A 1 128 ? -12.344 -17.984 -17.078 1 98.56 128 ARG A O 1
ATOM 988 N N . GLN A 1 129 ? -13.523 -19.812 -16.844 1 98.38 129 GLN A N 1
ATOM 989 C CA . GLN A 1 129 ? -14.781 -19.094 -16.672 1 98.38 129 GLN A CA 1
ATOM 990 C C . GLN A 1 129 ? -14.773 -18.281 -15.375 1 98.38 129 GLN A C 1
ATOM 992 O O . GLN A 1 129 ? -15.289 -17.156 -15.336 1 98.38 129 GLN A O 1
ATOM 997 N N . LEU A 1 130 ? -14.273 -18.891 -14.367 1 98.62 130 LEU A N 1
ATOM 998 C CA . LEU A 1 130 ? -14.18 -18.188 -13.094 1 98.62 130 LEU A CA 1
ATOM 999 C C . LEU A 1 130 ? -13.336 -16.938 -13.219 1 98.62 130 LEU A C 1
ATOM 1001 O O . LEU A 1 130 ? -13.727 -15.867 -12.734 1 98.62 130 LEU A O 1
ATOM 1005 N N . ARG A 1 131 ? -12.156 -17 -13.836 1 98.75 131 ARG A N 1
ATOM 1006 C CA . ARG A 1 131 ? -11.289 -15.844 -14 1 98.75 131 ARG A CA 1
ATOM 1007 C C . ARG A 1 131 ? -11.977 -14.758 -14.828 1 98.75 131 ARG A C 1
ATOM 1009 O O . ARG A 1 131 ? -11.898 -13.578 -14.492 1 98.75 131 ARG A O 1
ATOM 1016 N N . GLU A 1 132 ? -12.688 -15.141 -15.852 1 98.25 132 GLU A N 1
ATOM 1017 C CA . GLU A 1 132 ? -13.391 -14.195 -16.719 1 98.25 132 GLU A CA 1
ATOM 1018 C C . GLU A 1 132 ? -14.438 -13.414 -15.938 1 98.25 132 GLU A C 1
ATOM 1020 O O . GLU A 1 132 ? -14.641 -12.219 -16.188 1 98.25 132 GLU A O 1
ATOM 1025 N N . ARG A 1 133 ? -15.086 -14.023 -15.031 1 97.75 133 ARG A N 1
ATOM 1026 C CA . ARG A 1 133 ? -16.156 -13.391 -14.25 1 97.75 133 ARG A CA 1
ATOM 1027 C C . ARG A 1 133 ? -15.57 -12.586 -13.094 1 97.75 133 ARG A C 1
ATOM 1029 O O . ARG A 1 133 ? -16.266 -11.742 -12.516 1 97.75 133 ARG A O 1
ATOM 1036 N N . PHE A 1 134 ? -14.375 -12.844 -12.828 1 98.81 134 PHE A N 1
ATOM 1037 C CA . PHE A 1 134 ? -13.773 -12.297 -11.617 1 98.81 134 PHE A CA 1
ATOM 1038 C C . PHE A 1 134 ? -12.859 -11.117 -11.953 1 98.81 134 PHE A C 1
ATOM 1040 O O . PHE A 1 134 ? -13.047 -10.016 -11.43 1 98.81 134 PHE A O 1
ATOM 1047 N N . GLU A 1 135 ? -11.961 -11.312 -12.836 1 98.75 135 GLU A N 1
ATOM 1048 C CA . GLU A 1 135 ? -10.766 -10.484 -12.961 1 98.75 135 GLU A CA 1
ATOM 1049 C C . GLU A 1 135 ? -11.125 -9.062 -13.383 1 98.75 135 GLU A C 1
ATOM 1051 O O . GLU A 1 135 ? -10.766 -8.094 -12.695 1 98.75 135 GLU A O 1
ATOM 1056 N N . VAL A 1 136 ? -11.836 -8.898 -14.445 1 98.38 136 VAL A N 1
ATOM 1057 C CA . VAL A 1 136 ? -12.117 -7.578 -15 1 98.38 136 VAL A CA 1
ATOM 1058 C C . VAL A 1 136 ? -13.023 -6.801 -14.055 1 98.38 136 VAL A C 1
ATOM 1060 O O . VAL A 1 136 ? -12.773 -5.629 -13.766 1 98.38 136 VAL A O 1
ATOM 1063 N N . LYS A 1 137 ? -14.078 -7.457 -13.555 1 98.75 137 LYS A N 1
ATOM 1064 C CA . LYS A 1 137 ? -15.008 -6.812 -12.641 1 98.75 137 LYS A CA 1
ATOM 1065 C C . LYS A 1 137 ? -14.312 -6.379 -11.352 1 98.75 137 LYS A C 1
ATOM 1067 O O . LYS A 1 137 ? -14.508 -5.258 -10.883 1 98.75 137 LYS A O 1
ATOM 1072 N N . TRP A 1 138 ? -13.523 -7.246 -10.836 1 98.88 138 TRP A N 1
ATOM 1073 C CA . TRP A 1 138 ? -12.781 -6.941 -9.617 1 98.88 138 TRP A CA 1
ATOM 1074 C C . TRP A 1 138 ? -11.875 -5.734 -9.812 1 98.88 138 TRP A C 1
ATOM 1076 O O . TRP A 1 138 ? -11.836 -4.836 -8.969 1 98.88 138 TRP A O 1
ATOM 1086 N N . ASN A 1 139 ? -11.18 -5.715 -10.906 1 98.88 139 ASN A N 1
ATOM 1087 C CA . ASN A 1 139 ? -10.227 -4.645 -11.188 1 98.88 139 ASN A CA 1
ATOM 1088 C C . ASN A 1 139 ? -10.93 -3.303 -11.375 1 98.88 139 ASN A C 1
ATOM 1090 O O . ASN A 1 139 ? -10.406 -2.262 -10.977 1 98.88 139 ASN A O 1
ATOM 1094 N N . ARG A 1 140 ? -12.039 -3.322 -11.984 1 98.75 140 ARG A N 1
ATOM 1095 C CA . ARG A 1 140 ? -12.797 -2.09 -12.188 1 98.75 140 ARG A CA 1
ATOM 1096 C C . ARG A 1 140 ? -13.25 -1.499 -10.859 1 98.75 140 ARG A C 1
ATOM 1098 O O . ARG A 1 140 ? -13.117 -0.294 -10.633 1 98.75 140 ARG A O 1
ATOM 1105 N N . LEU A 1 141 ? -13.766 -2.342 -10.039 1 98.88 141 LEU A N 1
ATOM 1106 C CA . LEU A 1 141 ? -14.172 -1.896 -8.719 1 98.88 141 LEU A CA 1
ATOM 1107 C C . LEU A 1 141 ? -12.977 -1.42 -7.906 1 98.88 141 LEU A C 1
ATOM 1109 O O . LEU A 1 141 ? -13.062 -0.419 -7.191 1 98.88 141 LEU A O 1
ATOM 1113 N N . HIS A 1 142 ? -11.852 -2.107 -8.094 1 98.88 142 HIS A N 1
ATOM 1114 C CA . HIS A 1 142 ? -10.664 -1.771 -7.328 1 98.88 142 HIS A CA 1
ATOM 1115 C C . HIS A 1 142 ? -10.078 -0.435 -7.773 1 98.88 142 HIS A C 1
ATOM 1117 O O . HIS A 1 142 ? -9.5 0.298 -6.965 1 98.88 142 HIS A O 1
ATOM 1123 N N . LEU A 1 143 ? -10.273 -0.127 -9.023 1 98.81 143 LEU A N 1
ATOM 1124 C CA . LEU A 1 143 ? -9.82 1.174 -9.5 1 98.81 143 LEU A CA 1
ATOM 1125 C C . LEU A 1 143 ? -10.562 2.303 -8.797 1 98.81 143 LEU A C 1
ATOM 1127 O O . LEU A 1 143 ? -9.969 3.334 -8.469 1 98.81 143 LEU A O 1
ATOM 1131 N N . ILE A 1 144 ? -11.836 2.113 -8.539 1 98.94 144 ILE A N 1
ATOM 1132 C CA . ILE A 1 144 ? -12.617 3.088 -7.785 1 98.94 144 ILE A CA 1
ATOM 1133 C C . ILE A 1 144 ? -12.039 3.232 -6.379 1 98.94 144 ILE A C 1
ATOM 1135 O O . ILE A 1 144 ? -11.836 4.348 -5.895 1 98.94 144 ILE A O 1
ATOM 1139 N N . ARG A 1 145 ? -11.719 2.115 -5.734 1 98.94 145 ARG A N 1
ATOM 1140 C CA . ARG A 1 145 ? -11.125 2.131 -4.402 1 98.94 145 ARG A CA 1
ATOM 1141 C C . ARG A 1 145 ? -9.797 2.877 -4.402 1 98.94 145 ARG A C 1
ATOM 1143 O O . ARG A 1 145 ? -9.523 3.672 -3.5 1 98.94 145 ARG A O 1
ATOM 1150 N N . THR A 1 146 ? -9.008 2.625 -5.453 1 98.94 146 THR A N 1
ATOM 1151 C CA . THR A 1 146 ? -7.684 3.223 -5.555 1 98.94 146 THR A CA 1
ATOM 1152 C C . THR A 1 146 ? -7.781 4.738 -5.691 1 98.94 146 THR A C 1
ATOM 1154 O O . THR A 1 146 ? -7.172 5.48 -4.914 1 98.94 146 THR A O 1
ATOM 1157 N N . LEU A 1 147 ? -8.578 5.172 -6.598 1 98.88 147 LEU A N 1
ATOM 1158 C CA . LEU A 1 147 ? -8.719 6.605 -6.828 1 98.88 147 LEU A CA 1
ATOM 1159 C C . LEU A 1 147 ? -9.352 7.297 -5.625 1 98.88 147 LEU A C 1
ATOM 1161 O O . LEU A 1 147 ? -8.891 8.359 -5.199 1 98.88 147 LEU A O 1
ATOM 1165 N N . SER A 1 148 ? -10.344 6.676 -5.059 1 98.94 148 SER A N 1
ATOM 1166 C CA . SER A 1 148 ? -11.047 7.258 -3.916 1 98.94 148 SER A CA 1
ATOM 1167 C C . SER A 1 148 ? -10.125 7.379 -2.707 1 98.94 148 SER A C 1
ATOM 1169 O O . SER A 1 148 ? -10.133 8.398 -2.016 1 98.94 148 SER A O 1
ATOM 1171 N N . SER A 1 149 ? -9.32 6.371 -2.436 1 98.94 149 SER A N 1
ATOM 1172 C CA . SER A 1 149 ? -8.445 6.395 -1.265 1 98.94 149 SER A CA 1
ATOM 1173 C C . SER A 1 149 ? -7.352 7.449 -1.411 1 98.94 149 SER A C 1
ATOM 1175 O O . SER A 1 149 ? -7.004 8.125 -0.442 1 98.94 149 SER A O 1
ATOM 1177 N N . ILE A 1 150 ? -6.855 7.617 -2.619 1 98.88 150 ILE A N 1
ATOM 1178 C CA . ILE A 1 150 ? -5.797 8.594 -2.85 1 98.88 150 ILE A CA 1
ATOM 1179 C C . ILE A 1 150 ? -6.367 10.008 -2.744 1 98.88 150 ILE A C 1
ATOM 1181 O O . ILE A 1 150 ? -5.754 10.891 -2.135 1 98.88 150 ILE A O 1
ATOM 1185 N N . ILE A 1 151 ? -7.539 10.195 -3.305 1 98.81 151 ILE A N 1
ATOM 1186 C CA . ILE A 1 151 ? -8.195 11.5 -3.227 1 98.81 151 ILE A CA 1
ATOM 1187 C C . ILE A 1 151 ? -8.531 11.82 -1.772 1 98.81 151 ILE A C 1
ATOM 1189 O O . ILE A 1 151 ? -8.312 12.945 -1.312 1 98.81 151 ILE A O 1
ATOM 1193 N N . SER A 1 152 ? -9.07 10.875 -1.071 1 98.88 152 SER A N 1
ATOM 1194 C CA . SER A 1 152 ? -9.367 11.031 0.349 1 98.88 152 SER A CA 1
ATOM 1195 C C . SER A 1 152 ? -8.117 11.422 1.134 1 98.88 152 SER A C 1
ATOM 1197 O O . SER A 1 152 ? -8.148 12.367 1.928 1 98.88 152 SER A O 1
ATOM 1199 N N . PHE A 1 153 ? -7.07 10.742 0.899 1 98.81 153 PHE A N 1
ATOM 1200 C CA . PHE A 1 153 ? -5.797 10.977 1.572 1 98.81 153 PHE A CA 1
ATOM 1201 C C . PHE A 1 153 ? -5.312 12.398 1.328 1 98.81 153 PHE A C 1
ATOM 1203 O O . PHE A 1 153 ? -4.949 13.109 2.27 1 98.81 153 PHE A O 1
ATOM 1210 N N . LEU A 1 154 ? -5.379 12.812 0.094 1 97.69 154 LEU A N 1
ATOM 1211 C CA . LEU A 1 154 ? -4.941 14.156 -0.28 1 97.69 154 LEU A CA 1
ATOM 1212 C C . LEU A 1 154 ? -5.805 15.219 0.397 1 97.69 154 LEU A C 1
ATOM 1214 O O . LEU A 1 154 ? -5.285 16.203 0.91 1 97.69 154 LEU A O 1
ATOM 1218 N N . LEU A 1 155 ? -7.062 15.055 0.441 1 96.94 155 LEU A N 1
ATOM 1219 C CA . LEU A 1 155 ? -7.973 16 1.065 1 96.94 155 LEU A CA 1
ATOM 1220 C C . LEU A 1 155 ? -7.711 16.109 2.564 1 96.94 155 LEU A C 1
ATOM 1222 O O . LEU A 1 155 ? -7.746 17.203 3.135 1 96.94 155 LEU A O 1
ATOM 1226 N N . LEU A 1 156 ? -7.453 14.977 3.174 1 96.69 156 LEU A N 1
ATOM 1227 C CA . LEU A 1 156 ? -7.199 14.977 4.609 1 96.69 156 LEU A CA 1
ATOM 1228 C C . LEU A 1 156 ? -5.879 15.664 4.93 1 96.69 156 LEU A C 1
ATOM 1230 O O . LEU A 1 156 ? -5.754 16.328 5.961 1 96.69 156 LEU A O 1
ATOM 1234 N N . LEU A 1 157 ? -4.926 15.531 4.055 1 94.5 157 LEU A N 1
ATOM 1235 C CA . LEU A 1 157 ? -3.662 16.234 4.223 1 94.5 157 LEU A CA 1
ATOM 1236 C C . LEU A 1 157 ? -3.871 17.75 4.148 1 94.5 157 LEU A C 1
ATOM 1238 O O . LEU A 1 157 ? -3.297 18.5 4.941 1 94.5 157 LEU A O 1
ATOM 1242 N N . ILE A 1 158 ? -4.691 18.109 3.236 1 89 158 ILE A N 1
ATOM 1243 C CA . ILE A 1 158 ? -5.008 19.531 3.1 1 89 158 ILE A CA 1
ATOM 1244 C C . ILE A 1 158 ? -5.711 20.016 4.359 1 89 158 ILE A C 1
ATOM 1246 O O . ILE A 1 158 ? -5.434 21.125 4.84 1 89 158 ILE A O 1
ATOM 1250 N N . GLY A 1 159 ? -6.59 19.203 4.879 1 87.38 159 GLY A N 1
ATOM 1251 C CA . GLY A 1 159 ? -7.262 19.531 6.125 1 87.38 159 GLY A CA 1
ATOM 1252 C C . GLY A 1 159 ? -6.309 19.656 7.301 1 87.38 159 GLY A C 1
ATOM 1253 O O . GLY A 1 159 ? -6.512 20.5 8.18 1 87.38 159 GLY A O 1
ATOM 1254 N N . LEU A 1 160 ? -5.34 18.875 7.316 1 86.12 160 LEU A N 1
ATOM 1255 C CA . LEU A 1 160 ? -4.367 18.875 8.406 1 86.12 160 LEU A CA 1
ATOM 1256 C C . LEU A 1 160 ? -3.654 20.234 8.477 1 86.12 160 LEU A C 1
ATOM 1258 O O . LEU A 1 160 ? -3.355 20.719 9.57 1 86.12 160 LEU A O 1
ATOM 1262 N N . PHE A 1 161 ? -3.471 20.875 7.32 1 83.19 161 PHE A N 1
ATOM 1263 C CA . PHE A 1 161 ? -2.85 22.188 7.305 1 83.19 161 PHE A CA 1
ATOM 1264 C C . PHE A 1 161 ? -3.736 23.219 8 1 83.19 161 PHE A C 1
ATOM 1266 O O . PHE A 1 161 ? -3.238 24.172 8.594 1 83.19 161 PHE A O 1
ATOM 1273 N N . GLN A 1 162 ? -4.992 22.938 8.023 1 79.25 162 GLN A N 1
ATOM 1274 C CA . GLN A 1 162 ? -5.938 23.891 8.594 1 79.25 162 GLN A CA 1
ATOM 1275 C C . GLN A 1 162 ? -6.051 23.703 10.109 1 79.25 162 GLN A C 1
ATOM 1277 O O . GLN A 1 162 ? -6.41 24.641 10.828 1 79.25 162 GLN A O 1
ATOM 1282 N N . VAL A 1 163 ? -5.855 22.516 10.578 1 77 163 VAL A N 1
ATOM 1283 C CA . VAL A 1 163 ? -5.938 22.219 12 1 77 163 VAL A CA 1
ATOM 1284 C C . VAL A 1 163 ? -4.828 22.953 12.75 1 77 163 VAL A C 1
ATOM 1286 O O . VAL A 1 163 ? -5.055 23.484 13.836 1 77 163 VAL A O 1
ATOM 1289 N N . SER A 1 164 ? -3.732 23.031 12.281 1 68.56 164 SER A N 1
ATOM 1290 C CA . SER A 1 164 ? -2.588 23.688 12.906 1 68.56 164 SER A CA 1
ATOM 1291 C C . SER A 1 164 ? -2.734 25.203 12.883 1 68.56 164 SER A C 1
ATOM 1293 O O . SER A 1 164 ? -2.246 25.891 13.773 1 68.56 164 SER A O 1
ATOM 1295 N N . LYS A 1 165 ? -3.416 25.766 11.898 1 71.19 165 LYS A N 1
ATOM 1296 C CA . LYS A 1 165 ? -3.633 27.203 11.75 1 71.19 165 LYS A CA 1
ATOM 1297 C C . LYS A 1 165 ? -4.629 27.703 12.789 1 71.19 165 LYS A C 1
ATOM 1299 O O . LYS A 1 165 ? -4.496 28.828 13.281 1 71.19 165 LYS A O 1
ATOM 1304 N N . TYR A 1 166 ? -5.566 26.875 13.047 1 66.19 166 TYR A N 1
ATOM 1305 C CA . TYR A 1 166 ? -6.633 27.391 13.898 1 66.19 166 TYR A CA 1
ATOM 1306 C C . TYR A 1 166 ? -6.457 26.922 15.336 1 66.19 166 TYR A C 1
ATOM 1308 O O . TYR A 1 166 ? -7.277 27.25 16.203 1 66.19 166 TYR A O 1
ATOM 1316 N N . ASN A 1 167 ? -5.227 26.797 15.766 1 58.38 167 ASN A N 1
ATOM 1317 C CA . ASN A 1 167 ? -4.938 26.453 17.156 1 58.38 167 ASN A CA 1
ATOM 1318 C C . ASN A 1 167 ? -6.152 25.859 17.859 1 58.38 167 ASN A C 1
ATOM 1320 O O . ASN A 1 167 ? -6.746 26.484 18.734 1 58.38 167 ASN A O 1
ATOM 1324 N N . ILE A 1 168 ? -6.871 24.938 17.281 1 50.5 168 ILE A N 1
ATOM 1325 C CA . ILE A 1 168 ? -8.117 24.547 17.922 1 50.5 168 ILE A CA 1
ATOM 1326 C C . ILE A 1 168 ? -7.844 24.141 19.375 1 50.5 168 ILE A C 1
ATOM 1328 O O . ILE A 1 168 ? -7.07 23.203 19.625 1 50.5 168 ILE A O 1
ATOM 1332 N N . GLN A 1 169 ? -7.863 25.156 20.328 1 42.81 169 GLN A N 1
ATOM 1333 C CA . GLN A 1 169 ? -7.961 25.031 21.781 1 42.81 169 GLN A CA 1
ATOM 1334 C C . GLN A 1 169 ? -9.062 24.062 22.172 1 42.81 169 GLN A C 1
ATOM 1336 O O . GLN A 1 169 ? -10.094 23.969 21.5 1 42.81 169 GLN A O 1
ATOM 1341 N N . MET B 1 1 ? -5.539 28.922 3.393 1 56.5 1 MET B N 1
ATOM 1342 C CA . MET B 1 1 ? -4.098 28.703 3.469 1 56.5 1 MET B CA 1
ATOM 1343 C C . MET B 1 1 ? -3.41 29.125 2.176 1 56.5 1 MET B C 1
ATOM 1345 O O . MET B 1 1 ? -3.879 28.812 1.084 1 56.5 1 MET B O 1
ATOM 1349 N N . GLU B 1 2 ? -2.543 30.078 2.24 1 67.12 2 GLU B N 1
ATOM 1350 C CA . GLU B 1 2 ? -1.762 30.469 1.067 1 67.12 2 GLU B CA 1
ATOM 1351 C C . GLU B 1 2 ? -0.947 29.281 0.542 1 67.12 2 GLU B C 1
ATOM 1353 O O . GLU B 1 2 ? -0.392 28.516 1.322 1 67.12 2 GLU B O 1
ATOM 1358 N N . ILE B 1 3 ? -1.188 28.953 -0.687 1 80.75 3 ILE B N 1
ATOM 1359 C CA . ILE B 1 3 ? -0.435 27.906 -1.365 1 80.75 3 ILE B CA 1
ATOM 1360 C C . ILE B 1 3 ? 0.992 28.391 -1.628 1 80.75 3 ILE B C 1
ATOM 1362 O O . ILE B 1 3 ? 1.207 29.328 -2.393 1 80.75 3 ILE B O 1
ATOM 1366 N N . THR B 1 4 ? 1.946 27.875 -0.896 1 86.81 4 THR B N 1
ATOM 1367 C CA . THR B 1 4 ? 3.365 28.156 -1.081 1 86.81 4 THR B CA 1
ATOM 1368 C C . THR B 1 4 ? 4.102 26.922 -1.596 1 86.81 4 THR B C 1
ATOM 1370 O O . THR B 1 4 ? 3.547 25.812 -1.604 1 86.81 4 THR B O 1
ATOM 1373 N N . ILE B 1 5 ? 5.262 27.141 -2.096 1 91.06 5 ILE B N 1
ATOM 1374 C CA . ILE B 1 5 ? 6.09 26.047 -2.584 1 91.06 5 ILE B CA 1
ATOM 1375 C C . ILE B 1 5 ? 6.41 25.094 -1.435 1 91.06 5 ILE B C 1
ATOM 1377 O O . ILE B 1 5 ? 6.5 23.875 -1.633 1 91.06 5 ILE B O 1
ATOM 1381 N N . GLU B 1 6 ? 6.555 25.625 -0.25 1 88.62 6 GLU B N 1
ATOM 1382 C CA . GLU B 1 6 ? 6.828 24.812 0.934 1 88.62 6 GLU B CA 1
ATOM 1383 C C . GLU B 1 6 ? 5.652 23.891 1.262 1 88.62 6 GLU B C 1
ATOM 1385 O O . GLU B 1 6 ? 5.844 22.719 1.58 1 88.62 6 GLU B O 1
ATOM 1390 N N . ASN B 1 7 ? 4.438 24.438 1.138 1 87.56 7 ASN B N 1
ATOM 1391 C CA . ASN B 1 7 ? 3.244 23.641 1.418 1 87.56 7 ASN B CA 1
ATOM 1392 C C . ASN B 1 7 ? 3.051 22.531 0.385 1 87.56 7 ASN B C 1
ATOM 1394 O O . ASN B 1 7 ? 2.686 21.406 0.733 1 87.56 7 ASN B O 1
ATOM 1398 N N . ILE B 1 8 ? 3.33 22.891 -0.777 1 92.44 8 ILE B N 1
ATOM 1399 C CA . ILE B 1 8 ? 3.209 21.922 -1.86 1 92.44 8 ILE B CA 1
ATOM 1400 C C . ILE B 1 8 ? 4.25 20.828 -1.688 1 92.44 8 ILE B C 1
ATOM 1402 O O . ILE B 1 8 ? 3.943 19.641 -1.84 1 92.44 8 ILE B O 1
ATOM 1406 N N . GLY B 1 9 ? 5.473 21.266 -1.375 1 93.94 9 GLY B N 1
ATOM 1407 C CA . GLY B 1 9 ? 6.562 20.328 -1.202 1 93.94 9 GLY B CA 1
ATOM 1408 C C . GLY B 1 9 ? 6.316 19.328 -0.087 1 93.94 9 GLY B C 1
ATOM 1409 O O . GLY B 1 9 ? 6.496 18.125 -0.273 1 93.94 9 GLY B O 1
ATOM 1410 N N . ILE B 1 10 ? 5.879 19.812 1.023 1 93.62 10 ILE B N 1
ATOM 1411 C CA . ILE B 1 10 ? 5.699 18.938 2.178 1 93.62 10 ILE B CA 1
ATOM 1412 C C . ILE B 1 10 ? 4.492 18.031 1.957 1 93.62 10 ILE B C 1
ATOM 1414 O O . ILE B 1 10 ? 4.484 16.875 2.393 1 93.62 10 ILE B O 1
ATOM 1418 N N . THR B 1 11 ? 3.459 18.578 1.307 1 94.38 11 THR B N 1
ATOM 1419 C CA . THR B 1 11 ? 2.299 17.75 0.973 1 94.38 11 THR B CA 1
ATOM 1420 C C . THR B 1 11 ? 2.695 16.609 0.053 1 94.38 11 THR B C 1
ATOM 1422 O O . THR B 1 11 ? 2.309 15.453 0.283 1 94.38 11 THR B O 1
ATOM 1425 N N . ALA B 1 12 ? 3.457 16.922 -0.955 1 97.25 12 ALA B N 1
ATOM 1426 C CA . ALA B 1 12 ? 3.92 15.898 -1.889 1 97.25 12 ALA B CA 1
ATOM 1427 C C . ALA B 1 12 ? 4.77 14.844 -1.176 1 97.25 12 ALA B C 1
ATOM 1429 O O . ALA B 1 12 ? 4.641 13.648 -1.442 1 97.25 12 ALA B O 1
ATOM 1430 N N . LEU B 1 13 ? 5.613 15.336 -0.299 1 98.25 13 LEU B N 1
ATOM 1431 C CA . LEU B 1 13 ? 6.488 14.438 0.45 1 98.25 13 LEU B CA 1
ATOM 1432 C C . LEU B 1 13 ? 5.676 13.469 1.298 1 98.25 13 LEU B C 1
ATOM 1434 O O . LEU B 1 13 ? 5.922 12.258 1.274 1 98.25 13 LEU B O 1
ATOM 1438 N N . ILE B 1 14 ? 4.699 13.93 1.995 1 98.19 14 ILE B N 1
ATOM 1439 C CA . ILE B 1 14 ? 3.906 13.102 2.895 1 98.19 14 ILE B CA 1
ATOM 1440 C C . ILE B 1 14 ? 3 12.18 2.082 1 98.19 14 ILE B C 1
ATOM 1442 O O . ILE B 1 14 ? 2.826 11.008 2.428 1 98.19 14 ILE B O 1
ATOM 1446 N N . LEU B 1 15 ? 2.477 12.688 1.002 1 98.5 15 LEU B N 1
ATOM 1447 C CA . LEU B 1 15 ? 1.646 11.875 0.121 1 98.5 15 LEU B CA 1
ATOM 1448 C C . LEU B 1 15 ? 2.43 10.68 -0.412 1 98.5 15 LEU B C 1
ATOM 1450 O O . LEU B 1 15 ? 1.971 9.539 -0.314 1 98.5 15 LEU B O 1
ATOM 1454 N N . LEU B 1 16 ? 3.576 10.938 -0.918 1 98.88 16 LEU B N 1
ATOM 1455 C CA . LEU B 1 16 ? 4.383 9.883 -1.517 1 98.88 16 LEU B CA 1
ATOM 1456 C C . LEU B 1 16 ? 4.875 8.906 -0.454 1 98.88 16 LEU B C 1
ATOM 1458 O O . LEU B 1 16 ? 4.898 7.691 -0.681 1 98.88 16 LEU B O 1
ATOM 1462 N N . THR B 1 17 ? 5.242 9.438 0.682 1 98.94 17 THR B N 1
ATOM 1463 C CA . THR B 1 17 ? 5.715 8.57 1.759 1 98.94 17 THR B CA 1
ATOM 1464 C C . THR B 1 17 ? 4.586 7.68 2.271 1 98.94 17 THR B C 1
ATOM 1466 O O . THR B 1 17 ? 4.797 6.496 2.545 1 98.94 17 THR B O 1
ATOM 1469 N N . GLY B 1 18 ? 3.408 8.219 2.4 1 98.94 18 GLY B N 1
ATOM 1470 C CA . GLY B 1 18 ? 2.264 7.438 2.832 1 98.94 18 GLY B CA 1
ATOM 1471 C C . GLY B 1 18 ? 1.902 6.328 1.862 1 98.94 18 GLY B C 1
ATOM 1472 O O . GLY B 1 18 ? 1.629 5.199 2.275 1 98.94 18 GLY B O 1
ATOM 1473 N N . LEU B 1 19 ? 1.905 6.633 0.601 1 98.94 19 LEU B N 1
ATOM 1474 C CA . LEU B 1 19 ? 1.638 5.617 -0.412 1 98.94 19 LEU B CA 1
ATOM 1475 C C . LEU B 1 19 ? 2.682 4.508 -0.358 1 98.94 19 LEU B C 1
ATOM 1477 O O . LEU B 1 19 ? 2.342 3.326 -0.456 1 98.94 19 LEU B O 1
ATOM 1481 N N . SER B 1 20 ? 3.908 4.906 -0.137 1 98.94 20 SER B N 1
ATOM 1482 C CA . SER B 1 20 ? 4.988 3.928 -0.072 1 98.94 20 SER B CA 1
ATOM 1483 C C . SER B 1 20 ? 4.875 3.059 1.176 1 98.94 20 SER B C 1
ATOM 1485 O O . SER B 1 20 ? 5.152 1.859 1.133 1 98.94 20 SER B O 1
ATOM 1487 N N . ALA B 1 21 ? 4.527 3.688 2.256 1 98.94 21 ALA B N 1
ATOM 1488 C CA . ALA B 1 21 ? 4.332 2.926 3.486 1 98.94 21 ALA B CA 1
ATOM 1489 C C . ALA B 1 21 ? 3.211 1.903 3.328 1 98.94 21 ALA B C 1
ATOM 1491 O O . ALA B 1 21 ? 3.334 0.763 3.781 1 98.94 21 ALA B O 1
ATOM 1492 N N . GLY B 1 22 ? 2.146 2.289 2.672 1 98.94 22 GLY B N 1
ATOM 1493 C CA . GLY B 1 22 ? 1.068 1.356 2.387 1 98.94 22 GLY B CA 1
ATOM 1494 C C . GLY B 1 22 ? 1.481 0.235 1.453 1 98.94 22 GLY B C 1
ATOM 1495 O O . GLY B 1 22 ? 1.036 -0.904 1.607 1 98.94 22 GLY B O 1
ATOM 1496 N N . LEU B 1 23 ? 2.258 0.598 0.501 1 98.88 23 LEU B N 1
ATOM 1497 C CA . LEU B 1 23 ? 2.793 -0.398 -0.42 1 98.88 23 LEU B CA 1
ATOM 1498 C C . LEU B 1 23 ? 3.609 -1.446 0.329 1 98.88 23 LEU B C 1
ATOM 1500 O O . LEU B 1 23 ? 3.4 -2.648 0.148 1 98.88 23 LEU B O 1
ATOM 1504 N N . CYS B 1 24 ? 4.516 -1 1.191 1 98.94 24 CYS B N 1
ATOM 1505 C CA . CYS B 1 24 ? 5.344 -1.923 1.958 1 98.94 24 CYS B CA 1
ATOM 1506 C C . CYS B 1 24 ? 4.496 -2.75 2.916 1 98.94 24 CYS B C 1
ATOM 1508 O O . CYS B 1 24 ? 4.699 -3.959 3.049 1 98.94 24 CYS B O 1
ATOM 1510 N N . PHE B 1 25 ? 3.562 -2.115 3.52 1 98.94 25 PHE B N 1
ATOM 1511 C CA . PHE B 1 25 ? 2.637 -2.803 4.414 1 98.94 25 PHE B CA 1
ATOM 1512 C C . PHE B 1 25 ? 1.902 -3.918 3.678 1 98.94 25 PHE B C 1
ATOM 1514 O O . PHE B 1 25 ? 1.738 -5.016 4.207 1 98.94 25 PHE B O 1
ATOM 1521 N N . THR B 1 26 ? 1.475 -3.66 2.49 1 98.81 26 THR B N 1
ATOM 1522 C CA . THR B 1 26 ? 0.688 -4.605 1.706 1 98.81 26 THR B CA 1
ATOM 1523 C C . THR B 1 26 ? 1.503 -5.855 1.392 1 98.81 26 THR B C 1
ATOM 1525 O O . THR B 1 26 ? 1.003 -6.977 1.516 1 98.81 26 THR B O 1
ATOM 1528 N N . TRP B 1 27 ? 2.738 -5.652 0.99 1 98.81 27 TRP B N 1
ATOM 1529 C CA . TRP B 1 27 ? 3.586 -6.801 0.688 1 98.81 27 TRP B CA 1
ATOM 1530 C C . TRP B 1 27 ? 3.781 -7.672 1.923 1 98.81 27 TRP B C 1
ATOM 1532 O O . TRP B 1 27 ? 3.625 -8.898 1.858 1 98.81 27 TRP B O 1
ATOM 1542 N N . SER B 1 28 ? 4.004 -7.062 3.053 1 98.62 28 SER B N 1
ATOM 1543 C CA . SER B 1 28 ? 4.273 -7.777 4.297 1 98.62 28 SER B CA 1
ATOM 1544 C C . SER B 1 28 ? 3.008 -8.422 4.848 1 98.62 28 SER B C 1
ATOM 1546 O O . SER B 1 28 ? 3.062 -9.516 5.422 1 98.62 28 SER B O 1
ATOM 1548 N N . ASN B 1 29 ? 1.921 -7.762 4.656 1 98.31 29 ASN B N 1
ATOM 1549 C CA . ASN B 1 29 ? 0.692 -8.172 5.328 1 98.31 29 ASN B CA 1
ATOM 1550 C C . ASN B 1 29 ? -0.099 -9.172 4.488 1 98.31 29 ASN B C 1
ATOM 1552 O O . ASN B 1 29 ? -0.835 -10 5.027 1 98.31 29 ASN B O 1
ATOM 1556 N N . ALA B 1 30 ? 0.09 -9.109 3.191 1 98.62 30 ALA B N 1
ATOM 1557 C CA . ALA B 1 30 ? -0.854 -9.867 2.369 1 98.62 30 ALA B CA 1
ATOM 1558 C C . ALA B 1 30 ? -0.127 -10.672 1.298 1 98.62 30 ALA B C 1
ATOM 1560 O O . ALA B 1 30 ? -0.39 -11.867 1.125 1 98.62 30 ALA B O 1
ATOM 1561 N N . ILE B 1 31 ? 0.815 -10.055 0.594 1 98.88 31 ILE B N 1
ATOM 1562 C CA . ILE B 1 31 ? 1.344 -10.648 -0.629 1 98.88 31 ILE B CA 1
ATOM 1563 C C . ILE B 1 31 ? 2.242 -11.828 -0.281 1 98.88 31 ILE B C 1
ATOM 1565 O O . ILE B 1 31 ? 1.956 -12.969 -0.661 1 98.88 31 ILE B O 1
ATOM 1569 N N . THR B 1 32 ? 3.266 -11.586 0.522 1 98.81 32 THR B N 1
ATOM 1570 C CA . THR B 1 32 ? 4.234 -12.648 0.78 1 98.81 32 THR B CA 1
ATOM 1571 C C . THR B 1 32 ? 3.615 -13.742 1.641 1 98.81 32 THR B C 1
ATOM 1573 O O . THR B 1 32 ? 3.828 -14.938 1.389 1 98.81 32 THR B O 1
ATOM 1576 N N . PRO B 1 33 ? 2.789 -13.391 2.656 1 98.75 33 PRO B N 1
ATOM 1577 C CA . PRO B 1 33 ? 2.141 -14.5 3.363 1 98.75 33 PRO B CA 1
ATOM 1578 C C . PRO B 1 33 ? 1.132 -15.242 2.492 1 98.75 33 PRO B C 1
ATOM 1580 O O . PRO B 1 33 ? 0.904 -16.438 2.691 1 98.75 33 PRO B O 1
ATOM 1583 N N . GLY B 1 34 ? 0.52 -14.555 1.543 1 98.81 34 GLY B N 1
ATOM 1584 C CA . GLY B 1 34 ? -0.45 -15.18 0.658 1 98.81 34 GLY B CA 1
ATOM 1585 C C . GLY B 1 34 ? 0.174 -16.156 -0.317 1 98.81 34 GLY B C 1
ATOM 1586 O O . GLY B 1 34 ? -0.065 -17.359 -0.232 1 98.81 34 GLY B O 1
ATOM 1587 N N . ILE B 1 35 ? 1.107 -15.648 -1.076 1 98.81 35 ILE B N 1
ATOM 1588 C CA . ILE B 1 35 ? 1.702 -16.531 -2.076 1 98.81 35 ILE B CA 1
ATOM 1589 C C . ILE B 1 35 ? 2.68 -17.484 -1.401 1 98.81 35 ILE B C 1
ATOM 1591 O O . ILE B 1 35 ? 3.078 -18.5 -1.991 1 98.81 35 ILE B O 1
ATOM 1595 N N . GLY B 1 36 ? 3.051 -17.172 -0.165 1 98.75 36 GLY B N 1
ATOM 1596 C CA . GLY B 1 36 ? 3.877 -18.094 0.599 1 98.75 36 GLY B CA 1
ATOM 1597 C C . GLY B 1 36 ? 3.225 -19.453 0.81 1 98.75 36 GLY B C 1
ATOM 1598 O O . GLY B 1 36 ? 3.906 -20.438 1.093 1 98.75 36 GLY B O 1
ATOM 1599 N N . ARG B 1 37 ? 1.957 -19.547 0.59 1 98.31 37 ARG B N 1
ATOM 1600 C CA . ARG B 1 37 ? 1.198 -20.781 0.803 1 98.31 37 ARG B CA 1
ATOM 1601 C C . ARG B 1 37 ? 1.154 -21.625 -0.467 1 98.31 37 ARG B C 1
ATOM 1603 O O . ARG B 1 37 ? 0.695 -22.766 -0.444 1 98.31 37 ARG B O 1
ATOM 1610 N N . LEU B 1 38 ? 1.677 -21.109 -1.539 1 98.56 38 LEU B N 1
ATOM 1611 C CA . LEU B 1 38 ? 1.699 -21.828 -2.803 1 98.56 38 LEU B CA 1
ATOM 1612 C C . LEU B 1 38 ? 2.893 -22.781 -2.861 1 98.56 38 LEU B C 1
ATOM 1614 O O . LEU B 1 38 ? 3.816 -22.672 -2.053 1 98.56 38 LEU B O 1
ATOM 1618 N N . ASN B 1 39 ? 2.82 -23.719 -3.84 1 98.31 39 ASN B N 1
ATOM 1619 C CA . ASN B 1 39 ? 4.008 -24.531 -4.098 1 98.31 39 ASN B CA 1
ATOM 1620 C C . ASN B 1 39 ? 5.137 -23.688 -4.695 1 98.31 39 ASN B C 1
ATOM 1622 O O . ASN B 1 39 ? 4.945 -22.516 -4.992 1 98.31 39 ASN B O 1
ATOM 1626 N N . ASP B 1 40 ? 6.277 -24.25 -4.844 1 98.62 40 ASP B N 1
ATOM 1627 C CA . ASP B 1 40 ? 7.465 -23.516 -5.246 1 98.62 40 ASP B CA 1
ATOM 1628 C C . ASP B 1 40 ? 7.246 -22.797 -6.582 1 98.62 40 ASP B C 1
ATOM 1630 O O . ASP B 1 40 ? 7.5 -21.609 -6.707 1 98.62 40 ASP B O 1
ATOM 1634 N N . PRO B 1 41 ? 6.707 -23.516 -7.605 1 98.12 41 PRO B N 1
ATOM 1635 C CA . PRO B 1 41 ? 6.484 -22.812 -8.867 1 98.12 41 PRO B CA 1
ATOM 1636 C C . PRO B 1 41 ? 5.484 -21.656 -8.734 1 98.12 41 PRO B C 1
ATOM 1638 O O . PRO B 1 41 ? 5.695 -20.594 -9.297 1 98.12 41 PRO B O 1
ATOM 1641 N N . GLY B 1 42 ? 4.402 -21.922 -8.031 1 98.44 42 GLY B N 1
ATOM 1642 C CA . GLY B 1 42 ? 3.395 -20.891 -7.84 1 98.44 42 GLY B CA 1
ATOM 1643 C C . GLY B 1 42 ? 3.928 -19.641 -7.145 1 98.44 42 GLY B C 1
ATOM 1644 O O . GLY B 1 42 ? 3.637 -18.531 -7.559 1 98.44 42 GLY B O 1
ATOM 1645 N N . TYR B 1 43 ? 4.695 -19.891 -6.105 1 98.88 43 TYR B N 1
ATOM 1646 C CA . TYR B 1 43 ? 5.309 -18.797 -5.371 1 98.88 43 TYR B CA 1
ATOM 1647 C C . TYR B 1 43 ? 6.227 -17.984 -6.273 1 98.88 43 TYR B C 1
ATOM 1649 O O . TYR B 1 43 ? 6.09 -16.766 -6.363 1 98.88 43 TYR B O 1
ATOM 1657 N N . LEU B 1 44 ? 7.09 -18.625 -6.906 1 98.88 44 LEU B N 1
ATOM 1658 C CA . LEU B 1 44 ? 8.141 -17.969 -7.676 1 98.88 44 LEU B CA 1
ATOM 1659 C C . LEU B 1 44 ? 7.559 -17.266 -8.898 1 98.88 44 LEU B C 1
ATOM 1661 O O . LEU B 1 44 ? 7.949 -16.141 -9.219 1 98.88 44 LEU B O 1
ATOM 1665 N N . MET B 1 45 ? 6.59 -17.922 -9.555 1 98.75 45 MET B N 1
ATOM 1666 C CA . MET B 1 45 ? 6.004 -17.328 -10.758 1 9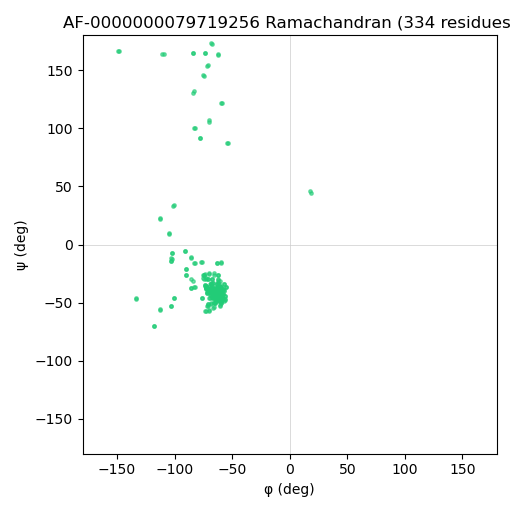8.75 45 MET B CA 1
ATOM 1667 C C . MET B 1 45 ? 5.18 -16.094 -10.398 1 98.75 45 MET B C 1
ATOM 1669 O O . MET B 1 45 ? 5.242 -15.078 -11.102 1 98.75 45 MET B O 1
ATOM 1673 N N . SER B 1 46 ? 4.43 -16.234 -9.352 1 98.88 46 SER B N 1
ATOM 1674 C CA . SER B 1 46 ? 3.641 -15.078 -8.914 1 98.88 46 SER B CA 1
ATOM 1675 C C . SER B 1 46 ? 4.535 -13.898 -8.555 1 98.88 46 SER B C 1
ATOM 1677 O O . SER B 1 46 ? 4.285 -12.773 -8.984 1 98.88 46 SER B O 1
ATOM 1679 N N . PHE B 1 47 ? 5.574 -14.18 -7.805 1 98.94 47 PHE B N 1
ATOM 1680 C CA . PHE B 1 47 ? 6.48 -13.125 -7.363 1 98.94 47 PHE B CA 1
ATOM 1681 C C . PHE B 1 47 ? 7.195 -12.5 -8.555 1 98.94 47 PHE B C 1
ATOM 1683 O O . PHE B 1 47 ? 7.293 -11.273 -8.648 1 98.94 47 PHE B O 1
ATOM 1690 N N . GLN B 1 48 ? 7.664 -13.305 -9.406 1 98.81 48 GLN B N 1
ATOM 1691 C CA . GLN B 1 48 ? 8.398 -12.828 -10.578 1 98.81 48 GLN B CA 1
ATOM 1692 C C . GLN B 1 48 ? 7.535 -11.898 -11.43 1 98.81 48 GLN B C 1
ATOM 1694 O O . GLN B 1 48 ? 7.992 -10.828 -11.844 1 98.81 48 GLN B O 1
ATOM 1699 N N . GLN B 1 49 ? 6.309 -12.273 -11.648 1 98.81 49 GLN B N 1
ATOM 1700 C CA . GLN B 1 49 ? 5.438 -11.469 -12.492 1 98.81 49 GLN B CA 1
ATOM 1701 C C . GLN B 1 49 ? 5.043 -10.172 -11.805 1 98.81 49 GLN B C 1
ATOM 1703 O O . GLN B 1 49 ? 4.961 -9.117 -12.453 1 98.81 49 GLN B O 1
ATOM 1708 N N . MET B 1 50 ? 4.809 -10.227 -10.531 1 98.75 50 MET B N 1
ATOM 1709 C CA . MET B 1 50 ? 4.5 -8.992 -9.805 1 98.75 50 MET B CA 1
ATOM 1710 C C . MET B 1 50 ? 5.699 -8.055 -9.797 1 98.75 50 MET B C 1
ATOM 1712 O O . MET B 1 50 ? 5.539 -6.836 -9.906 1 98.75 50 MET B O 1
ATOM 1716 N N . ASN B 1 51 ? 6.848 -8.641 -9.625 1 98.31 51 ASN B N 1
ATOM 1717 C CA . ASN B 1 51 ? 8.062 -7.836 -9.633 1 98.31 51 ASN B CA 1
ATOM 1718 C C . ASN B 1 51 ? 8.273 -7.156 -10.984 1 98.31 51 ASN B C 1
ATOM 1720 O O . ASN B 1 51 ? 8.75 -6.023 -11.047 1 98.31 51 ASN B O 1
ATOM 1724 N N . ARG B 1 52 ? 7.996 -7.816 -12.039 1 98.38 52 ARG B N 1
ATOM 1725 C CA . ARG B 1 52 ? 8.109 -7.234 -13.375 1 98.38 52 ARG B CA 1
ATOM 1726 C C . ARG B 1 52 ? 7.062 -6.148 -13.594 1 98.38 52 ARG B C 1
ATOM 1728 O O . ARG B 1 52 ? 7.352 -5.117 -14.203 1 98.38 52 ARG B O 1
ATOM 1735 N N . ALA B 1 53 ? 5.902 -6.355 -13.078 1 98.44 53 ALA B N 1
ATOM 1736 C CA . ALA B 1 53 ? 4.809 -5.406 -13.266 1 98.44 53 ALA B CA 1
ATOM 1737 C C . ALA B 1 53 ? 5.027 -4.141 -12.445 1 98.44 53 ALA B C 1
ATOM 1739 O O . ALA B 1 53 ? 4.641 -3.047 -12.859 1 98.44 53 ALA B O 1
ATOM 1740 N N . ILE B 1 54 ? 5.578 -4.281 -11.289 1 98.25 54 ILE B N 1
ATOM 1741 C CA . ILE B 1 54 ? 5.652 -3.17 -10.352 1 98.25 54 ILE B CA 1
ATOM 1742 C C . ILE B 1 54 ? 6.637 -2.123 -10.867 1 98.25 54 ILE B C 1
ATOM 1744 O O . ILE B 1 54 ? 6.559 -0.95 -10.5 1 98.25 54 ILE B O 1
ATOM 1748 N N . ILE B 1 55 ? 7.609 -2.523 -11.695 1 97 55 ILE B N 1
ATOM 1749 C CA . ILE B 1 55 ? 8.617 -1.603 -12.203 1 97 55 ILE B CA 1
ATOM 1750 C C . ILE B 1 55 ? 8.023 -0.76 -13.328 1 97 55 ILE B C 1
ATOM 1752 O O . ILE B 1 55 ? 8.102 -1.139 -14.5 1 97 55 ILE B O 1
ATOM 1756 N N . ASN B 1 56 ? 7.508 0.331 -13.047 1 98.12 56 ASN B N 1
ATOM 1757 C CA . ASN B 1 56 ? 6.926 1.314 -13.961 1 98.12 56 ASN B CA 1
ATOM 1758 C C . ASN B 1 56 ? 7.09 2.734 -13.422 1 98.12 56 ASN B C 1
ATOM 1760 O O . ASN B 1 56 ? 7.473 2.928 -12.266 1 98.12 56 ASN B O 1
ATOM 1764 N N . PRO B 1 57 ? 6.887 3.775 -14.172 1 98 57 PRO B N 1
ATOM 1765 C CA . PRO B 1 57 ? 7.176 5.148 -13.75 1 98 57 PRO B CA 1
ATOM 1766 C C . PRO B 1 57 ? 6.379 5.574 -12.523 1 98 57 PRO B C 1
ATOM 1768 O O . PRO B 1 57 ? 6.879 6.336 -11.688 1 98 57 PRO B O 1
ATOM 1771 N N . LEU B 1 58 ? 5.133 5.113 -12.414 1 98.19 58 LEU B N 1
ATOM 1772 C CA . LEU B 1 58 ? 4.309 5.488 -11.273 1 98.19 58 LEU B CA 1
ATOM 1773 C C . LEU B 1 58 ? 4.879 4.914 -9.977 1 98.19 58 LEU B C 1
ATOM 1775 O O . LEU B 1 58 ? 4.91 5.598 -8.953 1 98.19 58 LEU B O 1
ATOM 1779 N N . PHE B 1 59 ? 5.285 3.678 -10.086 1 98.56 59 PHE B N 1
ATOM 1780 C CA . PHE B 1 59 ? 5.93 3.07 -8.922 1 98.56 59 PHE B CA 1
ATOM 1781 C C . PHE B 1 59 ? 7.215 3.807 -8.57 1 98.56 59 PHE B C 1
ATOM 1783 O O . PHE B 1 59 ? 7.477 4.082 -7.398 1 98.56 59 PHE B O 1
ATOM 1790 N N . LEU B 1 60 ? 8.047 4.102 -9.555 1 98.38 60 LEU B N 1
ATOM 1791 C CA . LEU B 1 60 ? 9.32 4.773 -9.312 1 98.38 60 LEU B CA 1
ATOM 1792 C C . LEU B 1 60 ? 9.102 6.125 -8.641 1 98.38 60 LEU B C 1
ATOM 1794 O O . LEU B 1 60 ? 9.844 6.496 -7.73 1 98.38 60 LEU B O 1
ATOM 1798 N N . LEU B 1 61 ? 8.125 6.824 -9.039 1 98.62 61 LEU B N 1
ATOM 1799 C CA . LEU B 1 61 ? 7.785 8.109 -8.438 1 98.62 61 LEU B CA 1
ATOM 1800 C C . LEU B 1 61 ? 7.367 7.938 -6.98 1 98.62 61 LEU B C 1
ATOM 1802 O O . LEU B 1 61 ? 7.855 8.648 -6.102 1 98.62 61 LEU B O 1
ATOM 1806 N N . VAL B 1 62 ? 6.48 6.996 -6.746 1 98.81 62 VAL B N 1
ATOM 1807 C CA . VAL B 1 62 ? 5.91 6.801 -5.414 1 98.81 62 VAL B CA 1
ATOM 1808 C C . VAL B 1 62 ? 6.992 6.293 -4.461 1 98.81 62 VAL B C 1
ATOM 1810 O O . VAL B 1 62 ? 7.082 6.746 -3.32 1 98.81 62 VAL B O 1
ATOM 1813 N N . PHE B 1 63 ? 7.836 5.383 -4.965 1 98.81 63 PHE B N 1
ATOM 1814 C CA . PHE B 1 63 ? 8.742 4.648 -4.09 1 98.81 63 PHE B CA 1
ATOM 1815 C C . PHE B 1 63 ? 10.031 5.434 -3.863 1 98.81 63 PHE B C 1
ATOM 1817 O O . PHE B 1 63 ? 10.562 5.449 -2.754 1 98.81 63 PHE B O 1
ATOM 1824 N N . PHE B 1 64 ? 10.562 6.141 -4.852 1 98.56 64 PHE B N 1
ATOM 1825 C CA . PHE B 1 64 ? 11.82 6.875 -4.715 1 98.56 64 PHE B CA 1
ATOM 1826 C C . PHE B 1 64 ? 11.555 8.367 -4.539 1 98.56 64 PHE B C 1
ATOM 1828 O O . PHE B 1 64 ? 12.438 9.109 -4.102 1 98.56 64 PHE B O 1
ATOM 1835 N N . GLY B 1 65 ? 10.367 8.766 -4.82 1 98.69 65 GLY B N 1
ATOM 1836 C CA . GLY B 1 65 ? 9.953 10.164 -4.73 1 98.69 65 GLY B CA 1
ATOM 1837 C C . GLY B 1 65 ? 10.188 10.766 -3.361 1 98.69 65 GLY B C 1
ATOM 1838 O O . GLY B 1 65 ? 10.695 11.883 -3.248 1 98.69 65 GLY B O 1
ATOM 1839 N N . PRO B 1 66 ? 9.852 10.055 -2.326 1 98.81 66 PRO B N 1
ATOM 1840 C CA . PRO B 1 66 ? 10.023 10.625 -0.987 1 98.81 66 PRO B CA 1
ATOM 1841 C C . PRO B 1 66 ? 11.453 11.086 -0.718 1 98.81 66 PRO B C 1
ATOM 1843 O O . PRO B 1 66 ? 11.664 12.086 -0.034 1 98.81 66 PRO B O 1
ATOM 1846 N N . SER B 1 67 ? 12.406 10.336 -1.245 1 98.56 67 SER B N 1
ATOM 1847 C CA . SER B 1 67 ? 13.797 10.727 -1.019 1 98.56 67 SER B CA 1
ATOM 1848 C C . SER B 1 67 ? 14.156 11.977 -1.81 1 98.56 67 SER B C 1
ATOM 1850 O O . SER B 1 67 ? 14.812 12.883 -1.288 1 98.56 67 SER B O 1
ATOM 1852 N N . ILE B 1 68 ? 13.703 12.078 -3.02 1 98.31 68 ILE B N 1
ATOM 1853 C CA . ILE B 1 68 ? 14 13.219 -3.879 1 98.31 68 ILE B CA 1
ATOM 1854 C C . ILE B 1 68 ? 13.258 14.453 -3.377 1 98.31 68 ILE B C 1
ATOM 1856 O O . ILE B 1 68 ? 13.867 15.5 -3.152 1 98.31 68 ILE B O 1
ATOM 1860 N N . VAL B 1 69 ? 11.961 14.328 -3.201 1 98.56 69 VAL B N 1
ATOM 1861 C CA . VAL B 1 69 ? 11.148 15.43 -2.691 1 98.56 69 VAL B CA 1
ATOM 1862 C C . VAL B 1 69 ? 11.594 15.789 -1.276 1 98.56 69 VAL B C 1
ATOM 1864 O O . VAL B 1 69 ? 11.562 16.969 -0.892 1 98.56 69 VAL B O 1
ATOM 1867 N N . GLY B 1 70 ? 12.008 14.758 -0.552 1 98.25 70 GLY B N 1
ATOM 1868 C CA . GLY B 1 70 ? 12.555 14.992 0.777 1 98.25 70 GLY B CA 1
ATOM 1869 C C . GLY B 1 70 ? 13.773 15.891 0.773 1 98.25 70 GLY B C 1
ATOM 1870 O O . GLY B 1 70 ? 13.867 16.812 1.578 1 98.25 70 GLY B O 1
ATOM 1871 N N . ALA B 1 71 ? 14.695 15.625 -0.11 1 97.69 71 ALA B N 1
ATOM 1872 C CA . ALA B 1 71 ? 15.898 16.453 -0.226 1 97.69 71 ALA B CA 1
ATOM 1873 C C . ALA B 1 71 ? 15.531 17.891 -0.56 1 97.69 71 ALA B C 1
ATOM 1875 O O . ALA B 1 71 ? 16.125 18.828 -0.013 1 97.69 71 ALA B O 1
ATOM 1876 N N . ILE B 1 72 ? 14.578 18.078 -1.42 1 97.69 72 ILE B N 1
ATOM 1877 C CA . ILE B 1 72 ? 14.102 19.406 -1.79 1 97.69 72 ILE B CA 1
ATOM 1878 C C . ILE B 1 72 ? 13.508 20.109 -0.568 1 97.69 72 ILE B C 1
ATOM 1880 O O . ILE B 1 72 ? 13.773 21.281 -0.328 1 97.69 72 ILE B O 1
ATOM 1884 N N . ASN B 1 73 ? 12.773 19.359 0.22 1 96.31 73 ASN B N 1
ATOM 1885 C CA . ASN B 1 73 ? 12.148 19.922 1.404 1 96.31 73 ASN B CA 1
ATOM 1886 C C . ASN B 1 73 ? 13.18 20.297 2.467 1 96.31 73 ASN B C 1
ATOM 1888 O O . ASN B 1 73 ? 13 21.281 3.197 1 96.31 73 ASN B O 1
ATOM 1892 N N . LEU B 1 74 ? 14.242 19.5 2.527 1 96.19 74 LEU B N 1
ATOM 1893 C CA . LEU B 1 74 ? 15.297 19.859 3.465 1 96.19 74 LEU B CA 1
ATOM 1894 C C . LEU B 1 74 ? 15.898 21.219 3.105 1 96.19 74 LEU B C 1
ATOM 1896 O O . LEU B 1 74 ? 16.25 22 3.99 1 96.19 74 LEU B O 1
ATOM 1900 N N . TYR B 1 75 ? 16.016 21.438 1.853 1 95.5 75 TYR B N 1
ATOM 1901 C CA . TYR B 1 75 ? 16.516 22.734 1.402 1 95.5 75 TYR B CA 1
ATOM 1902 C C . TYR B 1 75 ? 15.5 23.828 1.679 1 95.5 75 TYR B C 1
ATOM 1904 O O . TYR B 1 75 ? 15.867 24.906 2.166 1 95.5 75 TYR B O 1
ATOM 1912 N N . LEU B 1 76 ? 14.227 23.641 1.378 1 92.81 76 LEU B N 1
ATOM 1913 C CA . LEU B 1 76 ? 13.172 24.625 1.548 1 92.81 76 LEU B CA 1
ATOM 1914 C C . LEU B 1 76 ? 13.008 25 3.018 1 92.81 76 LEU B C 1
ATOM 1916 O O . LEU B 1 76 ? 12.672 26.141 3.338 1 92.81 76 LEU B O 1
ATOM 1920 N N . PHE B 1 77 ? 13.312 24.016 3.895 1 91.75 77 PHE B N 1
ATOM 1921 C CA . PHE B 1 77 ? 13.055 24.25 5.312 1 91.75 77 PHE B CA 1
ATOM 1922 C C . PHE B 1 77 ? 14.359 24.328 6.098 1 91.75 77 PHE B C 1
ATOM 1924 O O . PHE B 1 77 ? 14.375 24.094 7.309 1 91.75 77 PHE B O 1
ATOM 1931 N N . LYS B 1 78 ? 15.398 24.625 5.469 1 91.81 78 LYS B N 1
ATOM 1932 C CA . LYS B 1 78 ? 16.734 24.578 6.074 1 91.81 78 LYS B CA 1
ATOM 1933 C C . LYS B 1 78 ? 16.828 25.562 7.242 1 91.81 78 LYS B C 1
ATOM 1935 O O . LYS B 1 78 ? 17.609 25.344 8.172 1 91.81 78 LYS B O 1
ATOM 1940 N N . ASN B 1 79 ? 16.031 26.672 7.273 1 91.19 79 ASN B N 1
ATOM 1941 C CA . ASN B 1 79 ? 16.094 27.688 8.32 1 91.19 79 ASN B CA 1
ATOM 1942 C C . ASN B 1 79 ? 14.914 27.562 9.289 1 91.19 79 ASN B C 1
ATOM 1944 O O . ASN B 1 79 ? 14.656 28.484 10.07 1 91.19 79 ASN B O 1
ATOM 1948 N N . ALA B 1 80 ? 14.188 26.484 9.117 1 88.94 80 ALA B N 1
ATOM 1949 C CA . ALA B 1 80 ? 13.023 26.297 9.984 1 88.94 80 ALA B CA 1
ATOM 1950 C C . ALA B 1 80 ? 13.445 25.969 11.406 1 88.94 80 ALA B C 1
ATOM 1952 O O . ALA B 1 80 ? 14.562 25.484 11.633 1 88.94 80 ALA B O 1
ATOM 1953 N N . PRO B 1 81 ? 12.594 26.281 12.398 1 89.38 81 PRO B N 1
ATOM 1954 C CA . PRO B 1 81 ? 12.914 25.969 13.789 1 89.38 81 PRO B CA 1
ATOM 1955 C C . PRO B 1 81 ? 13.07 24.469 14.047 1 89.38 81 PRO B C 1
ATOM 1957 O O . PRO B 1 81 ? 12.609 23.656 13.242 1 89.38 81 PRO B O 1
ATOM 1960 N N . SER B 1 82 ? 13.633 24.141 15.109 1 87.38 82 SER B N 1
ATOM 196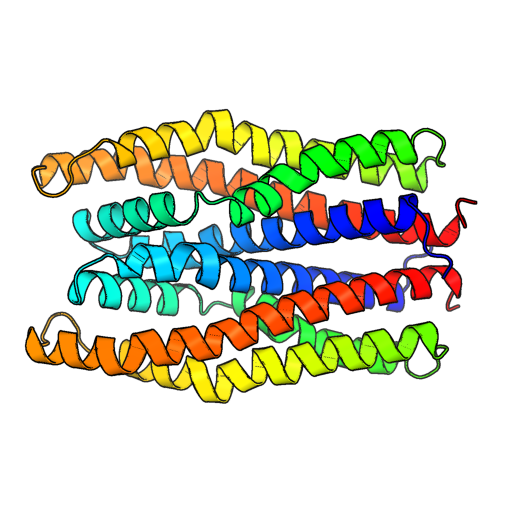1 C CA . SER B 1 82 ? 14.039 22.781 15.461 1 87.38 82 SER B CA 1
ATOM 1962 C C . SER B 1 82 ? 12.836 21.828 15.5 1 87.38 82 SER B C 1
ATOM 1964 O O . SER B 1 82 ? 12.914 20.703 15.023 1 87.38 82 SER B O 1
ATOM 1966 N N . PRO B 1 83 ? 11.773 22.266 16.047 1 85.5 83 PRO B N 1
ATOM 1967 C CA . PRO B 1 83 ? 10.641 21.344 16.141 1 85.5 83 PRO B CA 1
ATOM 1968 C C . PRO B 1 83 ? 10.117 20.922 14.766 1 85.5 83 PRO B C 1
ATOM 1970 O O . PRO B 1 83 ? 9.445 19.891 14.656 1 85.5 83 PRO B O 1
ATOM 1973 N N . LEU B 1 84 ? 10.508 21.641 13.781 1 85.38 84 LEU B N 1
ATOM 1974 C CA . LEU B 1 84 ? 10.062 21.328 12.43 1 85.38 84 LEU B CA 1
ATOM 1975 C C . LEU B 1 84 ? 11.141 20.578 11.656 1 85.38 84 LEU B C 1
ATOM 1977 O O . LEU B 1 84 ? 10.875 19.531 11.07 1 85.38 84 LEU B O 1
ATOM 1981 N N . ILE B 1 85 ? 12.328 21.078 11.766 1 91.25 85 ILE B N 1
ATOM 1982 C CA . ILE B 1 85 ? 13.352 20.594 10.844 1 91.25 85 ILE B CA 1
ATOM 1983 C C . ILE B 1 85 ? 13.805 19.203 11.266 1 91.25 85 ILE B C 1
ATOM 1985 O O . ILE B 1 85 ? 14.141 18.375 10.414 1 91.25 85 ILE B O 1
ATOM 1989 N N . TRP B 1 86 ? 13.766 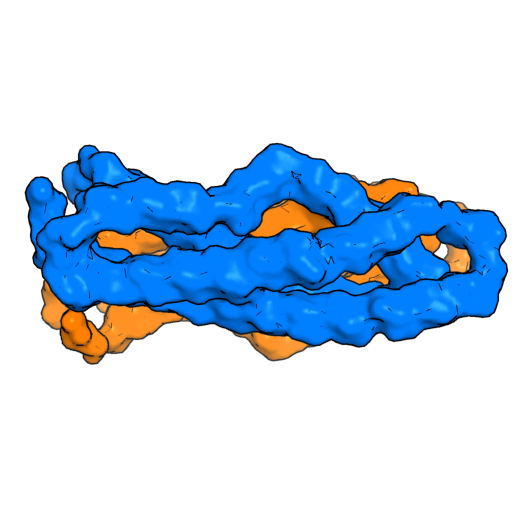18.844 12.5 1 93.19 86 TRP B N 1
ATOM 1990 C CA . TRP B 1 86 ? 14.336 17.562 12.938 1 93.19 86 TRP B CA 1
ATOM 1991 C C . TRP B 1 86 ? 13.422 16.406 12.555 1 93.19 86 TRP B C 1
ATOM 1993 O O . TRP B 1 86 ? 13.883 15.383 12.055 1 93.19 86 TRP B O 1
ATOM 2003 N N . PRO B 1 87 ? 12.086 16.547 12.82 1 94.12 87 PRO B N 1
ATOM 2004 C CA . PRO B 1 87 ? 11.234 15.477 12.312 1 94.12 87 PRO B CA 1
ATOM 2005 C C . PRO B 1 87 ? 11.359 15.289 10.797 1 94.12 87 PRO B C 1
ATOM 2007 O O . PRO B 1 87 ? 11.281 14.156 10.305 1 94.12 87 PRO B O 1
ATOM 2010 N N . LEU B 1 88 ? 11.562 16.328 10.086 1 95.5 88 LEU B N 1
ATOM 2011 C CA . LEU B 1 88 ? 11.75 16.25 8.641 1 95.5 88 LEU B CA 1
ATOM 2012 C C . LEU B 1 88 ? 13.039 15.508 8.305 1 95.5 88 LEU B C 1
ATOM 2014 O O . LEU B 1 88 ? 13.039 14.578 7.496 1 95.5 88 LEU B O 1
ATOM 2018 N N . ILE B 1 89 ? 14.117 15.906 8.93 1 97.31 89 ILE B N 1
ATOM 2019 C CA . ILE B 1 89 ? 15.422 15.297 8.68 1 97.31 89 ILE B CA 1
ATOM 2020 C C . ILE B 1 89 ? 15.367 13.805 9.008 1 97.31 89 ILE B C 1
ATOM 2022 O O . ILE B 1 89 ? 15.766 12.969 8.203 1 97.31 89 ILE B O 1
ATOM 2026 N N . LEU B 1 90 ? 14.828 13.469 10.141 1 98.06 90 LEU B N 1
ATOM 2027 C CA . LEU B 1 90 ? 14.789 12.086 10.594 1 98.06 90 LEU B CA 1
ATOM 2028 C C . LEU B 1 90 ? 13.883 11.242 9.703 1 98.06 90 LEU B C 1
ATOM 2030 O O . LEU B 1 90 ? 14.227 10.117 9.336 1 98.06 90 LEU B O 1
ATOM 2034 N N . GLY B 1 91 ? 12.664 11.828 9.398 1 98.44 91 GLY B N 1
ATOM 2035 C CA . GLY B 1 91 ? 11.75 11.109 8.523 1 98.44 91 GLY B CA 1
ATOM 2036 C C . GLY B 1 91 ? 12.344 10.797 7.164 1 98.44 91 GLY B C 1
ATOM 2037 O O . GLY B 1 91 ? 12.266 9.664 6.691 1 98.44 91 GLY B O 1
ATOM 2038 N N . ILE B 1 92 ? 12.992 11.758 6.59 1 98.62 92 ILE B N 1
ATOM 2039 C CA . ILE B 1 92 ? 13.586 11.609 5.262 1 98.62 92 ILE B CA 1
ATOM 2040 C C . ILE B 1 92 ? 14.766 10.648 5.332 1 98.62 92 ILE B C 1
ATOM 2042 O O . ILE B 1 92 ? 14.938 9.797 4.453 1 98.62 92 ILE B O 1
ATOM 2046 N N . ALA B 1 93 ? 15.57 10.734 6.371 1 98.81 93 ALA B N 1
ATOM 2047 C CA . ALA B 1 93 ? 16.734 9.867 6.543 1 98.81 93 ALA B CA 1
ATOM 2048 C C . ALA B 1 93 ? 16.312 8.406 6.727 1 98.81 93 ALA B C 1
ATOM 2050 O O . ALA B 1 93 ? 16.891 7.508 6.121 1 98.81 93 ALA B O 1
ATOM 2051 N N . ILE B 1 94 ? 15.32 8.195 7.555 1 98.94 94 ILE B N 1
ATOM 2052 C CA . ILE B 1 94 ? 14.852 6.84 7.816 1 98.94 94 ILE B CA 1
ATOM 2053 C C . ILE B 1 94 ? 14.328 6.219 6.523 1 98.94 94 ILE B C 1
ATOM 2055 O O . ILE B 1 94 ? 14.586 5.051 6.234 1 98.94 94 ILE B O 1
ATOM 2059 N N . TYR B 1 95 ? 13.602 7.012 5.773 1 98.94 95 TYR B N 1
ATOM 2060 C CA . TYR B 1 95 ? 13.102 6.5 4.504 1 98.94 95 TYR B CA 1
ATOM 2061 C C . TYR B 1 95 ? 14.25 6.16 3.559 1 98.94 95 TYR B C 1
ATOM 2063 O O . TYR B 1 95 ? 14.258 5.09 2.945 1 98.94 95 TYR B O 1
ATOM 2071 N N . PHE B 1 96 ? 15.18 7.07 3.461 1 98.88 96 PHE B N 1
ATOM 2072 C CA . PHE B 1 96 ? 16.281 6.895 2.514 1 98.88 96 PHE B CA 1
ATOM 2073 C C . PHE B 1 96 ? 17.125 5.68 2.881 1 98.88 96 PHE B C 1
ATOM 2075 O O . PHE B 1 96 ? 17.375 4.82 2.037 1 98.88 96 PHE B O 1
ATOM 2082 N N . PHE B 1 97 ? 17.469 5.516 4.066 1 98.88 97 PHE B N 1
ATOM 2083 C CA . PHE B 1 97 ? 18.375 4.445 4.473 1 98.88 97 PHE B CA 1
ATOM 2084 C C . PHE B 1 97 ? 17.609 3.139 4.668 1 98.88 97 PHE B C 1
ATOM 2086 O O . PHE B 1 97 ? 18.125 2.064 4.344 1 98.88 97 PHE B O 1
ATOM 2093 N N . GLY B 1 98 ? 16.422 3.242 5.176 1 98.94 98 GLY B N 1
ATOM 2094 C CA . GLY B 1 98 ? 15.695 2.037 5.559 1 98.94 98 GLY B CA 1
ATOM 2095 C C . GLY B 1 98 ? 14.844 1.47 4.438 1 98.94 98 GLY B C 1
ATOM 2096 O O . GLY B 1 98 ? 14.453 0.303 4.484 1 98.94 98 GLY B O 1
ATOM 2097 N N . VAL B 1 99 ? 14.523 2.303 3.467 1 98.94 99 VAL B N 1
ATOM 2098 C CA . VAL B 1 99 ? 13.695 1.826 2.365 1 98.94 99 VAL B CA 1
ATOM 2099 C C . VAL B 1 99 ? 14.516 1.806 1.075 1 98.94 99 VAL B C 1
ATOM 2101 O O . VAL B 1 99 ? 14.758 0.74 0.505 1 98.94 99 VAL B O 1
ATOM 2104 N N . VAL B 1 100 ? 15.094 2.896 0.678 1 98.88 100 VAL B N 1
ATOM 2105 C CA . VAL B 1 100 ? 15.734 3.029 -0.627 1 98.88 100 VAL B CA 1
ATOM 2106 C C . VAL B 1 100 ? 17.016 2.201 -0.663 1 98.88 100 VAL B C 1
ATOM 2108 O O . VAL B 1 100 ? 17.188 1.343 -1.531 1 98.88 100 VAL B O 1
ATOM 2111 N N . LEU B 1 101 ? 17.844 2.361 0.272 1 98.88 101 LEU B N 1
ATOM 2112 C CA . LEU B 1 101 ? 19.125 1.671 0.229 1 98.88 101 LEU B CA 1
ATOM 2113 C C . LEU B 1 101 ? 18.953 0.175 0.471 1 98.88 101 LEU B C 1
ATOM 2115 O O . LEU B 1 101 ? 19.641 -0.644 -0.145 1 98.88 101 LEU B O 1
ATOM 2119 N N . VAL B 1 102 ? 18.031 -0.156 1.418 1 98.94 102 VAL B N 1
ATOM 2120 C CA . VAL B 1 102 ? 17.734 -1.564 1.653 1 98.94 102 VAL B CA 1
ATOM 2121 C C . VAL B 1 102 ? 17.203 -2.203 0.369 1 98.94 102 VAL B C 1
ATOM 2123 O O . VAL B 1 102 ? 17.531 -3.355 0.067 1 98.94 102 VAL B O 1
ATOM 2126 N N . THR B 1 103 ? 16.453 -1.453 -0.357 1 98.88 103 THR B N 1
ATOM 2127 C CA . THR B 1 103 ? 15.922 -1.949 -1.62 1 98.88 103 THR B CA 1
ATOM 2128 C C . THR B 1 103 ? 17.047 -2.139 -2.643 1 98.88 103 THR B C 1
ATOM 2130 O O . THR B 1 103 ? 17.203 -3.225 -3.205 1 98.88 103 THR B O 1
ATOM 2133 N N . ILE B 1 104 ? 17.859 -1.132 -2.834 1 98.62 104 ILE B N 1
ATOM 2134 C CA . ILE B 1 104 ? 18.859 -1.114 -3.891 1 98.62 104 ILE B CA 1
ATOM 2135 C C . ILE B 1 104 ? 19.922 -2.17 -3.607 1 98.62 104 ILE B C 1
ATOM 2137 O O . ILE B 1 104 ? 20.344 -2.902 -4.508 1 98.62 104 ILE B O 1
ATOM 2141 N N . PHE B 1 105 ? 20.25 -2.336 -2.391 1 98.56 105 PHE B N 1
ATOM 2142 C CA . PHE B 1 105 ? 21.391 -3.193 -2.08 1 98.56 105 PHE B CA 1
ATOM 2143 C C . PHE B 1 105 ? 20.922 -4.559 -1.586 1 98.56 105 PHE B C 1
ATOM 2145 O O . PHE B 1 105 ? 21.719 -5.492 -1.478 1 98.56 105 PHE B O 1
ATOM 2152 N N . GLY B 1 106 ? 19.656 -4.711 -1.273 1 98.75 106 GLY B N 1
ATOM 2153 C CA . GLY B 1 106 ? 19.156 -5.961 -0.724 1 98.75 106 GLY B CA 1
ATOM 2154 C C . GLY B 1 106 ? 18.109 -6.625 -1.609 1 98.75 106 GLY B C 1
ATOM 2155 O O . GLY B 1 106 ? 18.438 -7.559 -2.35 1 98.75 106 GLY B O 1
ATOM 2156 N N . ASN B 1 107 ? 16.969 -6.07 -1.701 1 98.81 107 ASN B N 1
ATOM 2157 C CA . ASN B 1 107 ? 15.836 -6.707 -2.348 1 98.81 107 ASN B CA 1
ATOM 2158 C C . ASN B 1 107 ? 15.992 -6.738 -3.865 1 98.81 107 ASN B C 1
ATOM 2160 O O . ASN B 1 107 ? 15.641 -7.727 -4.512 1 98.81 107 ASN B O 1
ATOM 2164 N N . VAL B 1 108 ? 16.547 -5.68 -4.383 1 98.44 108 VAL B N 1
ATOM 2165 C CA . VAL B 1 108 ? 16.656 -5.586 -5.836 1 98.44 108 VAL B CA 1
ATOM 2166 C C . VAL B 1 108 ? 17.594 -6.672 -6.359 1 98.44 108 VAL B C 1
ATOM 2168 O O . VAL B 1 108 ? 17.281 -7.355 -7.336 1 98.44 108 VAL B O 1
ATOM 2171 N N . PRO B 1 109 ? 18.719 -6.895 -5.781 1 98.62 109 PRO B N 1
ATOM 2172 C CA . PRO B 1 109 ? 19.578 -8 -6.234 1 98.62 109 PRO B CA 1
ATOM 2173 C C . PRO B 1 109 ? 18.859 -9.352 -6.195 1 98.62 109 PRO B C 1
ATOM 2175 O O . PRO B 1 109 ? 19.031 -10.172 -7.102 1 98.62 109 PRO B O 1
ATOM 2178 N N . LEU B 1 110 ? 18.062 -9.656 -5.215 1 98.75 110 LEU B N 1
ATOM 2179 C CA . LEU B 1 110 ? 17.281 -10.883 -5.137 1 98.75 110 LEU B CA 1
ATOM 2180 C C . LEU B 1 110 ? 16.25 -10.945 -6.254 1 98.75 110 LEU B C 1
ATOM 2182 O O . LEU B 1 110 ? 16.078 -11.992 -6.883 1 98.75 110 LEU B O 1
ATOM 2186 N N . ASN B 1 111 ? 15.633 -9.836 -6.473 1 98.62 111 ASN B N 1
ATOM 2187 C CA . ASN B 1 111 ? 14.656 -9.766 -7.555 1 98.62 111 ASN B CA 1
ATOM 2188 C C . ASN B 1 111 ? 15.297 -10.055 -8.906 1 98.62 111 ASN B C 1
ATOM 2190 O O . ASN B 1 111 ? 14.656 -10.641 -9.789 1 98.62 111 ASN B O 1
ATOM 2194 N N . GLU B 1 112 ? 16.469 -9.562 -9.062 1 98.19 112 GLU B N 1
ATOM 2195 C CA . GLU B 1 112 ? 17.172 -9.742 -10.328 1 98.19 112 GLU B CA 1
ATOM 2196 C C . GLU B 1 112 ? 17.516 -11.211 -10.57 1 98.19 112 GLU B C 1
ATOM 2198 O O . GLU B 1 112 ? 17.406 -11.703 -11.703 1 98.19 112 GLU B O 1
ATOM 2203 N N . VAL B 1 113 ? 17.891 -11.891 -9.57 1 98 113 VAL B N 1
ATOM 2204 C CA . VAL B 1 113 ? 18.141 -13.328 -9.688 1 98 113 VAL B CA 1
ATOM 2205 C C . VAL B 1 113 ? 16.859 -14.039 -10.109 1 98 113 VAL B C 1
ATOM 2207 O O . VAL B 1 113 ? 16.875 -14.875 -11.023 1 98 113 VAL B O 1
ATOM 2210 N N . LEU B 1 114 ? 15.82 -13.734 -9.43 1 98.44 114 LEU B N 1
ATOM 2211 C CA . LEU B 1 114 ? 14.531 -14.344 -9.742 1 98.44 114 LEU B CA 1
ATOM 2212 C C . LEU B 1 114 ? 14.102 -14 -11.164 1 98.44 114 LEU B C 1
ATOM 2214 O O . LEU B 1 114 ? 13.609 -14.867 -11.891 1 98.44 114 LEU B O 1
ATOM 2218 N N . ASP B 1 115 ? 14.336 -12.789 -11.539 1 98.12 115 ASP B N 1
ATOM 2219 C CA . ASP B 1 115 ? 13.898 -12.305 -12.852 1 98.12 115 ASP B CA 1
ATOM 2220 C C . ASP B 1 115 ? 14.648 -13.016 -13.977 1 98.12 115 ASP B C 1
ATOM 2222 O O . ASP B 1 115 ? 14.086 -13.273 -15.039 1 98.12 115 ASP B O 1
ATOM 2226 N N . LYS B 1 116 ? 15.82 -13.344 -13.75 1 97.06 116 LYS B N 1
ATOM 2227 C CA . LYS B 1 116 ? 16.672 -13.914 -14.789 1 97.06 116 LYS B CA 1
ATOM 2228 C C . LYS B 1 116 ? 16.484 -15.422 -14.898 1 97.06 116 LYS B C 1
ATOM 2230 O O . LYS B 1 116 ? 16.938 -16.047 -15.867 1 97.06 116 LYS B O 1
ATOM 2235 N N . THR B 1 117 ? 15.797 -15.969 -13.961 1 97.5 117 THR B N 1
ATOM 2236 C CA . THR B 1 117 ? 15.609 -17.406 -13.945 1 97.5 117 THR B CA 1
ATOM 2237 C C . THR B 1 117 ? 14.445 -17.812 -14.852 1 97.5 117 THR B C 1
ATOM 2239 O O . THR B 1 117 ? 13.383 -17.203 -14.812 1 97.5 117 THR B O 1
ATOM 2242 N N . ASP B 1 118 ? 14.695 -18.781 -15.695 1 97.94 118 ASP B N 1
ATOM 2243 C CA . ASP B 1 118 ? 13.617 -19.391 -16.469 1 97.94 118 ASP B CA 1
ATOM 2244 C C . ASP B 1 118 ? 12.883 -20.453 -15.641 1 97.94 118 ASP B C 1
ATOM 2246 O O . ASP B 1 118 ? 13.273 -21.609 -15.625 1 97.94 118 ASP B O 1
ATOM 2250 N N . LEU B 1 119 ? 11.812 -20.125 -15.125 1 98.06 119 LEU B N 1
ATOM 2251 C CA . LEU B 1 119 ? 11.086 -20.953 -14.164 1 98.06 119 LEU B CA 1
ATOM 2252 C C . LEU B 1 119 ? 10.398 -22.109 -14.867 1 98.06 119 LEU B C 1
ATOM 2254 O O . LEU B 1 119 ? 10.156 -23.156 -14.25 1 98.06 119 LEU B O 1
ATOM 2258 N N . ASN B 1 120 ? 10.102 -21.953 -16.078 1 96.06 120 ASN B N 1
ATOM 2259 C CA . ASN B 1 120 ? 9.383 -22.984 -16.812 1 96.06 120 ASN B CA 1
ATOM 2260 C C . ASN B 1 120 ? 10.289 -24.172 -17.141 1 96.06 120 ASN B C 1
ATOM 2262 O O . ASN B 1 120 ? 9.805 -25.297 -17.297 1 96.06 120 ASN B O 1
ATOM 2266 N N . SER B 1 121 ? 11.57 -23.953 -17.234 1 97.38 121 SER B N 1
ATOM 2267 C CA . SER B 1 121 ? 12.516 -25 -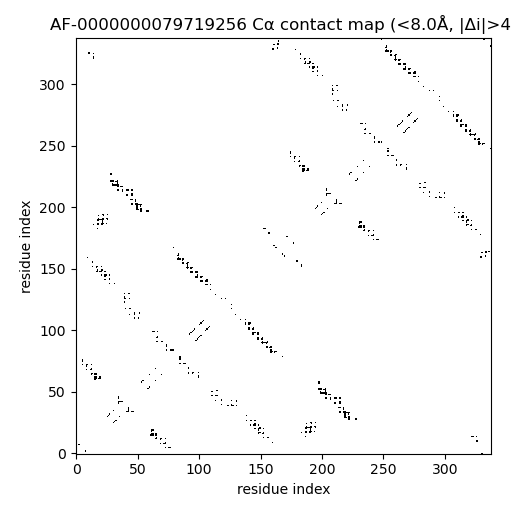17.609 1 97.38 121 SER B CA 1
ATOM 2268 C C . SER B 1 121 ? 13.25 -25.531 -16.391 1 97.38 121 SER B C 1
ATOM 2270 O O . SER B 1 121 ? 14 -26.516 -16.484 1 97.38 121 SER B O 1
ATOM 2272 N N . ALA B 1 122 ? 13.062 -24.922 -15.281 1 97.12 122 ALA B N 1
ATOM 2273 C CA . ALA B 1 122 ? 13.773 -25.312 -14.062 1 97.12 122 ALA B CA 1
ATOM 2274 C C . ALA B 1 122 ? 13.211 -26.609 -13.484 1 97.12 122 ALA B C 1
ATOM 2276 O O . ALA B 1 122 ? 12 -26.844 -13.547 1 97.12 122 ALA B O 1
ATOM 2277 N N . SER B 1 123 ? 14.086 -27.438 -12.898 1 97.75 123 SER B N 1
ATOM 2278 C CA . SER B 1 123 ? 13.648 -28.641 -12.211 1 97.75 123 SER B CA 1
ATOM 2279 C C . SER B 1 123 ? 12.984 -28.312 -10.883 1 97.75 123 SER B C 1
ATOM 2281 O O . SER B 1 123 ? 13.133 -27.203 -10.359 1 97.75 123 SER B O 1
ATOM 2283 N N . ILE B 1 124 ? 12.305 -29.266 -10.359 1 97.44 124 ILE B N 1
ATOM 2284 C CA . ILE B 1 124 ? 11.625 -29.125 -9.07 1 97.44 124 ILE B CA 1
ATOM 2285 C C . ILE B 1 124 ? 12.648 -28.781 -7.988 1 97.44 124 ILE B C 1
ATOM 2287 O O . ILE B 1 124 ? 12.398 -27.938 -7.137 1 97.44 124 ILE B O 1
ATOM 2291 N N . GLU B 1 125 ? 13.773 -29.391 -8.102 1 97.75 125 GLU B N 1
ATOM 2292 C CA . GLU B 1 125 ? 14.828 -29.156 -7.113 1 97.75 125 GLU B CA 1
ATOM 2293 C C . GLU B 1 125 ? 15.414 -27.75 -7.238 1 97.75 125 GLU B C 1
ATOM 2295 O O . GLU B 1 125 ? 15.703 -27.109 -6.23 1 97.75 125 GLU B O 1
ATOM 2300 N N . GLU B 1 126 ? 15.555 -27.281 -8.422 1 98 126 GLU B N 1
ATOM 2301 C CA . GLU B 1 126 ? 16.062 -25.938 -8.656 1 98 126 GLU B CA 1
ATOM 2302 C C . GLU B 1 126 ? 15.109 -24.875 -8.125 1 98 126 GLU B C 1
ATOM 2304 O O . GLU B 1 126 ? 15.531 -23.875 -7.551 1 98 126 GLU B O 1
ATOM 2309 N N . LEU B 1 127 ? 13.883 -25.141 -8.375 1 98.56 127 LEU B N 1
ATOM 2310 C CA . LEU B 1 127 ? 12.859 -24.219 -7.902 1 98.56 127 LEU B CA 1
ATOM 2311 C C . LEU B 1 127 ? 12.828 -24.172 -6.375 1 98.56 127 LEU B C 1
ATOM 2313 O O . LEU B 1 127 ? 12.727 -23.094 -5.781 1 98.56 127 LEU B O 1
ATOM 2317 N N . ARG B 1 128 ? 12.922 -25.328 -5.777 1 98.56 128 ARG B N 1
ATOM 2318 C CA . ARG B 1 128 ? 12.945 -25.406 -4.32 1 98.56 128 ARG B CA 1
ATOM 2319 C C . ARG B 1 128 ? 14.133 -24.641 -3.748 1 98.56 128 ARG B C 1
ATOM 2321 O O . ARG B 1 128 ? 13.984 -23.875 -2.803 1 98.56 128 ARG B O 1
ATOM 2328 N N . GLN B 1 129 ? 15.258 -24.812 -4.32 1 98.38 129 GLN B N 1
ATOM 2329 C CA . GLN B 1 129 ? 16.469 -24.156 -3.855 1 98.38 129 GLN B CA 1
ATOM 2330 C C . GLN B 1 129 ? 16.391 -22.641 -4.047 1 98.38 129 GLN B C 1
ATOM 2332 O O . GLN B 1 129 ? 16.844 -21.875 -3.193 1 98.38 129 GLN B O 1
ATOM 2337 N N . LEU B 1 130 ? 15.891 -22.281 -5.176 1 98.62 130 LEU B N 1
ATOM 2338 C CA . LEU B 1 130 ? 15.734 -20.844 -5.453 1 98.62 130 LEU B CA 1
ATOM 2339 C C . LEU B 1 130 ? 14.828 -20.188 -4.422 1 98.62 130 LEU B C 1
ATOM 2341 O O . LEU B 1 130 ? 15.148 -19.125 -3.895 1 98.62 130 LEU B O 1
ATOM 2345 N N . ARG B 1 131 ? 13.664 -20.766 -4.117 1 98.75 131 ARG B N 1
ATOM 2346 C CA . ARG B 1 131 ? 12.75 -20.203 -3.133 1 98.75 131 ARG B CA 1
ATOM 2347 C C . ARG B 1 131 ? 13.398 -20.125 -1.757 1 98.75 131 ARG B C 1
ATOM 2349 O O . ARG B 1 131 ? 13.25 -19.125 -1.055 1 98.75 131 ARG B O 1
ATOM 2356 N N . GLU B 1 132 ? 14.148 -21.125 -1.387 1 98.31 132 GLU B N 1
ATOM 2357 C CA . GLU B 1 132 ? 14.812 -21.156 -0.089 1 98.31 132 GLU B CA 1
ATOM 2358 C C . GLU B 1 132 ? 15.805 -20 0.052 1 98.31 132 GLU B C 1
ATOM 2360 O O . GLU B 1 132 ? 15.953 -19.438 1.135 1 98.31 132 GLU B O 1
ATOM 2365 N N . ARG B 1 133 ? 16.469 -19.656 -0.982 1 97.75 133 ARG B N 1
ATOM 2366 C CA . ARG B 1 133 ? 17.484 -18.609 -0.961 1 97.75 133 ARG B CA 1
ATOM 2367 C C . ARG B 1 133 ? 16.828 -17.234 -1.09 1 97.75 133 ARG B C 1
ATOM 2369 O O . ARG B 1 133 ? 17.469 -16.219 -0.791 1 97.75 133 ARG B O 1
ATOM 2376 N N . PHE B 1 134 ? 15.648 -17.25 -1.491 1 98.81 134 PHE B N 1
ATOM 2377 C CA . PHE B 1 134 ? 14.992 -16 -1.858 1 98.81 134 PHE B CA 1
ATOM 2378 C C . PHE B 1 134 ? 14.023 -15.547 -0.766 1 98.81 134 PHE B C 1
ATOM 2380 O O . PHE B 1 134 ? 14.141 -14.438 -0.243 1 98.81 134 PHE B O 1
ATOM 2387 N N . GLU B 1 135 ? 13.156 -16.391 -0.373 1 98.75 135 GLU B N 1
ATOM 2388 C CA . GLU B 1 135 ? 11.93 -16.016 0.315 1 98.75 135 GLU B CA 1
ATOM 2389 C C . GLU B 1 135 ? 12.219 -15.43 1.689 1 98.75 135 GLU B C 1
ATOM 2391 O O . GLU B 1 135 ? 11.797 -14.312 1.992 1 98.75 135 GLU B O 1
ATOM 2396 N N . VAL B 1 136 ? 12.938 -16.125 2.514 1 98.44 136 VAL B N 1
ATOM 2397 C CA . VAL B 1 136 ? 13.172 -15.711 3.891 1 98.44 136 VAL B CA 1
ATOM 2398 C C . VAL B 1 136 ? 14.008 -14.438 3.908 1 98.44 136 VAL B C 1
ATOM 2400 O O . VAL B 1 136 ? 13.688 -13.484 4.621 1 98.44 136 VAL B O 1
ATOM 2403 N N . LYS B 1 137 ? 15.086 -14.406 3.102 1 98.75 137 LYS B N 1
ATOM 2404 C CA . LYS B 1 137 ? 15.969 -13.242 3.037 1 98.75 137 LYS B CA 1
ATOM 2405 C C . LYS B 1 137 ? 15.219 -12.016 2.533 1 98.75 137 LYS B C 1
ATOM 2407 O O . LYS B 1 137 ? 15.344 -10.93 3.104 1 98.75 137 LYS B O 1
ATOM 2412 N N . TRP B 1 138 ? 14.453 -12.203 1.523 1 98.88 138 TRP B N 1
ATOM 2413 C CA . TRP B 1 138 ? 13.672 -11.109 0.96 1 98.88 138 TRP B CA 1
ATOM 2414 C C . TRP B 1 138 ? 12.711 -10.539 1.995 1 98.88 138 TRP B C 1
ATOM 2416 O O . TRP B 1 138 ? 12.602 -9.32 2.148 1 98.88 138 TRP B O 1
ATOM 2426 N N . ASN B 1 139 ? 12.039 -11.398 2.686 1 98.88 139 ASN B N 1
ATOM 2427 C CA . ASN B 1 139 ? 11.039 -10.984 3.662 1 98.88 139 ASN B CA 1
ATOM 2428 C C . ASN B 1 139 ? 11.672 -10.242 4.836 1 98.88 139 ASN B C 1
ATOM 2430 O O . ASN B 1 139 ? 11.086 -9.297 5.367 1 98.88 139 ASN B O 1
ATOM 2434 N N . ARG B 1 140 ? 12.797 -10.672 5.242 1 98.75 140 ARG B N 1
ATOM 2435 C CA . ARG B 1 140 ? 13.492 -10.008 6.34 1 98.75 140 ARG B CA 1
ATOM 2436 C C . ARG B 1 140 ? 13.875 -8.578 5.961 1 98.75 140 ARG B C 1
ATOM 2438 O O . ARG B 1 140 ? 13.688 -7.648 6.742 1 98.75 140 ARG B O 1
ATOM 2445 N N . LEU B 1 141 ? 14.422 -8.453 4.801 1 98.88 141 LEU B N 1
ATOM 2446 C CA . LEU B 1 141 ? 14.773 -7.129 4.309 1 98.88 141 LEU B CA 1
ATOM 2447 C C . LEU B 1 141 ? 13.531 -6.266 4.133 1 98.88 141 LEU B C 1
ATOM 2449 O O . LEU B 1 141 ? 13.547 -5.074 4.453 1 98.88 141 LEU B O 1
ATOM 2453 N N . HIS B 1 142 ? 12.453 -6.91 3.701 1 98.94 142 HIS B N 1
ATOM 2454 C CA . HIS B 1 142 ? 11.227 -6.164 3.439 1 98.94 142 HIS B CA 1
ATOM 2455 C C . HIS B 1 142 ? 10.578 -5.691 4.738 1 98.94 142 HIS B C 1
ATOM 2457 O O . HIS B 1 142 ? 9.953 -4.633 4.773 1 98.94 142 HIS B O 1
ATOM 2463 N N . LEU B 1 143 ? 10.789 -6.445 5.773 1 98.81 143 LEU B N 1
ATOM 2464 C CA . LEU B 1 143 ? 10.281 -6.016 7.066 1 98.81 143 LEU B CA 1
ATOM 2465 C C . LEU B 1 143 ? 10.945 -4.711 7.504 1 98.81 143 LEU B C 1
ATOM 2467 O O . LEU B 1 143 ? 10.289 -3.838 8.078 1 98.81 143 LEU B O 1
ATOM 2471 N N . ILE B 1 144 ? 12.227 -4.57 7.234 1 98.94 144 ILE B N 1
ATOM 2472 C CA . ILE B 1 144 ? 12.938 -3.33 7.527 1 98.94 144 ILE B CA 1
ATOM 2473 C C . ILE B 1 144 ? 12.32 -2.184 6.727 1 98.94 144 ILE B C 1
ATOM 2475 O O . ILE B 1 144 ? 12.047 -1.112 7.273 1 98.94 144 ILE B O 1
ATOM 2479 N N . ARG B 1 145 ? 12.039 -2.42 5.449 1 98.94 145 ARG B N 1
ATOM 2480 C CA . ARG B 1 145 ? 11.414 -1.411 4.598 1 98.94 145 ARG B CA 1
ATOM 2481 C C . ARG B 1 145 ? 10.047 -1.007 5.137 1 98.94 145 ARG B C 1
ATOM 2483 O O . ARG B 1 145 ? 9.719 0.18 5.168 1 98.94 145 ARG B O 1
ATOM 2490 N N . THR B 1 146 ? 9.305 -2.014 5.59 1 98.94 146 THR B N 1
ATOM 2491 C CA . THR B 1 146 ? 7.949 -1.776 6.082 1 98.94 146 THR B CA 1
ATOM 2492 C C . THR B 1 146 ? 7.973 -0.915 7.34 1 98.94 146 THR B C 1
ATOM 2494 O O . THR B 1 146 ? 7.312 0.123 7.402 1 98.94 146 THR B O 1
ATOM 2497 N N . LEU B 1 147 ? 8.766 -1.299 8.273 1 98.88 147 LEU B N 1
ATOM 2498 C CA . LEU B 1 147 ? 8.828 -0.562 9.531 1 98.88 147 LEU B CA 1
ATOM 2499 C C . LEU B 1 147 ? 9.398 0.836 9.312 1 98.88 147 LEU B C 1
ATOM 2501 O O . LEU B 1 147 ? 8.875 1.814 9.852 1 98.88 147 LEU B O 1
ATOM 2505 N N . SER B 1 148 ? 10.414 0.934 8.5 1 98.94 148 SER B N 1
ATOM 2506 C CA . SER B 1 148 ? 11.055 2.219 8.234 1 98.94 148 SER B CA 1
ATOM 2507 C C . SER B 1 148 ? 10.102 3.182 7.543 1 98.94 148 SER B C 1
ATOM 2509 O O . SER B 1 148 ? 10.039 4.363 7.891 1 98.94 148 SER B O 1
ATOM 2511 N N . SER B 1 149 ? 9.344 2.713 6.566 1 98.94 149 SER B N 1
ATOM 2512 C CA . SER B 1 149 ? 8.445 3.586 5.816 1 98.94 149 SER B CA 1
ATOM 2513 C C . SER B 1 149 ? 7.301 4.086 6.691 1 98.94 149 SER B C 1
ATOM 2515 O O . SER B 1 149 ? 6.891 5.242 6.59 1 98.94 149 SER B O 1
ATOM 2517 N N . ILE B 1 150 ? 6.828 3.234 7.586 1 98.88 150 ILE B N 1
ATOM 2518 C CA . ILE B 1 150 ? 5.727 3.621 8.461 1 98.88 150 ILE B CA 1
ATOM 2519 C C . ILE B 1 150 ? 6.219 4.629 9.492 1 98.88 150 ILE B C 1
ATOM 2521 O O . ILE B 1 150 ? 5.547 5.625 9.766 1 98.88 150 ILE B O 1
ATOM 2525 N N . ILE B 1 151 ? 7.398 4.371 10.016 1 98.81 151 ILE B N 1
ATOM 2526 C CA . ILE B 1 151 ? 7.98 5.293 10.992 1 98.81 151 ILE B CA 1
ATOM 2527 C C . ILE B 1 151 ? 8.266 6.637 10.32 1 98.81 151 ILE B C 1
ATOM 2529 O O . ILE B 1 151 ? 7.98 7.691 10.891 1 98.81 151 ILE B O 1
ATOM 2533 N N . SER B 1 152 ? 8.836 6.605 9.164 1 98.88 152 SER B N 1
ATOM 2534 C CA . SER B 1 152 ? 9.094 7.816 8.391 1 98.88 152 SER B CA 1
ATOM 2535 C C . SER B 1 152 ? 7.809 8.609 8.156 1 98.88 152 SER B C 1
ATOM 2537 O O . SER B 1 152 ? 7.773 9.82 8.383 1 98.88 152 SER B O 1
ATOM 2539 N N . PHE B 1 153 ? 6.793 7.934 7.75 1 98.81 153 PHE B N 1
ATOM 2540 C CA . PHE B 1 153 ? 5.496 8.539 7.473 1 98.81 153 PHE B CA 1
ATOM 2541 C C . PHE B 1 153 ? 4.941 9.227 8.711 1 98.81 153 PHE B C 1
ATOM 2543 O O . PHE B 1 153 ? 4.523 10.383 8.648 1 98.81 153 PHE B O 1
ATOM 2550 N N . LEU B 1 154 ? 5.02 8.547 9.82 1 97.69 154 LEU B N 1
ATOM 2551 C CA . LEU B 1 154 ? 4.527 9.094 11.086 1 97.69 154 LEU B CA 1
ATOM 2552 C C . LEU B 1 154 ? 5.316 10.328 11.492 1 97.69 154 LEU B C 1
ATOM 2554 O O . LEU B 1 154 ? 4.734 11.328 11.914 1 97.69 154 LEU B O 1
ATOM 2558 N N . LEU B 1 155 ? 6.578 10.32 11.367 1 96.94 155 LEU B N 1
ATOM 2559 C CA . LEU B 1 155 ? 7.422 11.461 11.734 1 96.94 155 LEU B CA 1
ATOM 2560 C C . LEU B 1 155 ? 7.125 12.664 10.844 1 96.94 155 LEU B C 1
ATOM 2562 O O . LEU B 1 155 ? 7.09 13.797 11.328 1 96.94 155 LEU B O 1
ATOM 2566 N N . LEU B 1 156 ? 6.91 12.398 9.578 1 96.69 156 LEU B N 1
ATOM 2567 C CA . LEU B 1 156 ? 6.625 13.492 8.656 1 96.69 156 LEU B CA 1
ATOM 2568 C C . LEU B 1 156 ? 5.262 14.109 8.953 1 96.69 156 LEU B C 1
ATOM 2570 O O . LEU B 1 156 ? 5.082 15.32 8.805 1 96.69 156 LEU B O 1
ATOM 2574 N N . LEU B 1 157 ? 4.34 13.297 9.391 1 94.56 157 LEU B N 1
ATOM 2575 C CA . LEU B 1 157 ? 3.039 13.82 9.797 1 94.56 157 LEU B CA 1
ATOM 2576 C C . LEU B 1 157 ? 3.172 14.727 11.016 1 94.56 157 LEU B C 1
ATOM 2578 O O . LEU B 1 157 ? 2.539 15.789 11.07 1 94.56 157 LEU B O 1
ATOM 2582 N N . ILE B 1 158 ? 3.996 14.297 11.883 1 89.12 158 ILE B N 1
ATOM 2583 C CA . ILE B 1 158 ? 4.242 15.109 13.07 1 89.12 158 ILE B CA 1
ATOM 2584 C C . ILE B 1 158 ? 4.887 16.438 12.664 1 89.12 158 ILE B C 1
ATOM 2586 O O . ILE B 1 158 ? 4.543 17.484 13.203 1 89.12 158 ILE B O 1
ATOM 2590 N N . GLY B 1 159 ? 5.793 16.359 11.734 1 87.44 159 GLY B N 1
ATOM 2591 C CA . GLY B 1 159 ? 6.414 17.562 11.211 1 87.44 159 GLY B CA 1
ATOM 2592 C C . GLY B 1 159 ? 5.426 18.5 10.539 1 87.44 159 GLY B C 1
ATOM 2593 O O . GLY B 1 159 ? 5.562 19.719 10.625 1 87.44 159 GLY B O 1
ATOM 2594 N N . LEU B 1 160 ? 4.496 17.953 9.875 1 86.12 160 LEU B N 1
ATOM 2595 C CA . LEU B 1 160 ? 3.5 18.75 9.172 1 86.12 160 LEU B CA 1
ATOM 2596 C C . LEU B 1 160 ? 2.715 19.625 10.148 1 86.12 160 LEU B C 1
ATOM 2598 O O . LEU B 1 160 ? 2.365 20.766 9.82 1 86.12 160 LEU B O 1
ATOM 2602 N N . PHE B 1 161 ? 2.533 19.141 11.375 1 83.25 161 PHE B N 1
ATOM 2603 C CA . PHE B 1 161 ? 1.849 19.938 12.391 1 83.25 161 PHE B CA 1
ATOM 2604 C C . PHE B 1 161 ? 2.668 21.172 12.758 1 83.25 161 PHE B C 1
ATOM 2606 O O . PHE B 1 161 ? 2.109 22.219 13.102 1 83.25 161 PHE B O 1
ATOM 2613 N N . GLN B 1 162 ? 3.926 21.062 12.586 1 79.38 162 GLN B N 1
ATOM 2614 C CA . GLN B 1 162 ? 4.809 22.156 12.969 1 79.38 162 GLN B CA 1
ATOM 2615 C C . GLN B 1 162 ? 4.891 23.203 11.867 1 79.38 162 GLN B C 1
ATOM 2617 O O . GLN B 1 162 ? 5.156 24.375 12.133 1 79.38 162 GLN B O 1
ATOM 2622 N N . VAL B 1 163 ? 4.766 22.797 10.633 1 77.12 163 VAL B N 1
ATOM 2623 C CA . VAL B 1 163 ? 4.816 23.703 9.492 1 77.12 163 VAL B CA 1
ATOM 2624 C C . VAL B 1 163 ? 3.633 24.656 9.547 1 77.12 163 VAL B C 1
ATOM 2626 O O . VAL B 1 163 ? 3.781 25.859 9.273 1 77.12 163 VAL B O 1
ATOM 2629 N N . SER B 1 164 ? 2.553 24.266 9.875 1 69.12 164 SER B N 1
ATOM 2630 C CA . SER B 1 164 ? 1.338 25.078 9.938 1 69.12 164 SER B CA 1
ATOM 2631 C C . SER B 1 164 ? 1.374 26.031 11.125 1 69.12 164 SER B C 1
ATOM 2633 O O . SER B 1 164 ? 0.814 27.125 11.055 1 69.12 164 SER B O 1
ATOM 2635 N N . LYS B 1 165 ? 2.051 25.703 12.211 1 71.31 165 LYS B N 1
ATOM 2636 C CA . LYS B 1 165 ? 2.168 26.531 13.414 1 71.31 165 LYS B CA 1
ATOM 2637 C C . LYS B 1 165 ? 3.09 27.719 13.172 1 71.31 165 LYS B C 1
ATOM 2639 O O . LYS B 1 165 ? 2.869 28.797 13.719 1 71.31 165 LYS B O 1
ATOM 2644 N N . TYR B 1 166 ? 4.066 27.453 12.375 1 66.31 166 TYR B N 1
ATOM 2645 C CA . TYR B 1 166 ? 5.066 28.5 12.258 1 66.31 166 TYR B CA 1
ATOM 2646 C C . TYR B 1 166 ? 4.867 29.297 10.977 1 66.31 166 TYR B C 1
ATOM 2648 O O . TYR B 1 166 ? 5.652 30.203 10.672 1 66.31 166 TYR B O 1
ATOM 2656 N N . ASN B 1 167 ? 3.619 29.453 10.562 1 58.28 167 ASN B N 1
ATOM 2657 C CA . ASN B 1 167 ? 3.307 30.281 9.406 1 58.28 167 ASN B CA 1
ATOM 2658 C C . ASN B 1 167 ? 4.539 30.516 8.539 1 58.28 167 ASN B C 1
ATOM 2660 O O . ASN B 1 167 ? 5.074 31.625 8.5 1 58.28 167 ASN B O 1
ATOM 2664 N N . ILE B 1 168 ? 5.348 29.547 8.25 1 50.12 168 ILE B N 1
ATOM 2665 C CA . ILE B 1 168 ? 6.598 29.891 7.586 1 50.12 168 ILE B CA 1
ATOM 2666 C C . ILE B 1 168 ? 6.305 30.719 6.328 1 50.12 168 ILE B C 1
ATOM 2668 O O . ILE B 1 168 ? 5.59 30.25 5.434 1 50.12 168 ILE B O 1
ATOM 2672 N N . GLN B 1 169 ? 6.195 32.125 6.484 1 42.38 169 GLN B N 1
ATOM 2673 C CA . GLN B 1 169 ? 6.242 33.156 5.477 1 42.38 169 GLN B CA 1
ATOM 2674 C C . GLN B 1 169 ? 7.379 32.938 4.488 1 42.38 169 GLN B C 1
ATOM 2676 O O . GLN B 1 169 ? 8.438 32.406 4.859 1 42.38 169 GLN B O 1
#

Radius of gyration: 21.02 Å; Cα contacts (8 Å, |Δi|>4): 455; chains: 2; bounding box: 42×63×41 Å

InterPro domains:
  IPR013901 Anthrone oxygenase [PF08592] (61-155)